Protein AF-A0A812SPC6-F1 (afdb_monomer)

Radius of gyration: 20.85 Å; Cα contacts (8 Å, |Δi|>4): 292; chains: 1; bounding box: 45×57×63 Å

Structure (mmCIF, N/CA/C/O backbone):
data_AF-A0A812SPC6-F1
#
_entry.id   AF-A0A812SPC6-F1
#
loop_
_atom_site.group_PDB
_atom_site.id
_atom_site.type_symbol
_atom_site.label_atom_id
_atom_site.label_alt_id
_atom_site.label_comp_id
_atom_site.label_asym_id
_atom_site.label_entity_id
_atom_site.label_seq_id
_atom_site.pdbx_PDB_ins_code
_atom_site.Cartn_x
_atom_site.Cartn_y
_atom_site.Cartn_z
_atom_site.occupancy
_atom_site.B_iso_or_equiv
_atom_site.auth_seq_id
_atom_site.auth_comp_id
_atom_site.auth_asym_id
_atom_site.auth_atom_id
_atom_site.pdbx_PDB_model_num
ATOM 1 N N . MET A 1 1 ? -0.319 -14.443 -23.457 1.00 64.25 1 MET A N 1
ATOM 2 C CA . MET A 1 1 ? -0.773 -13.264 -22.685 1.00 64.25 1 MET A CA 1
ATOM 3 C C . MET A 1 1 ? -0.860 -13.673 -21.229 1.00 64.25 1 MET A C 1
ATOM 5 O O . MET A 1 1 ? -1.290 -14.784 -20.959 1.00 64.25 1 MET A O 1
ATOM 9 N N . ALA A 1 2 ? -0.467 -12.820 -20.293 1.00 67.19 2 ALA A N 1
ATOM 10 C CA . ALA A 1 2 ? -0.651 -13.127 -18.880 1.00 67.19 2 ALA A CA 1
ATOM 11 C C . ALA A 1 2 ? -2.144 -13.299 -18.529 1.00 67.19 2 ALA A C 1
ATOM 13 O O . ALA A 1 2 ? -2.990 -12.561 -19.033 1.00 67.19 2 ALA A O 1
ATOM 14 N N . GLY A 1 3 ? -2.465 -14.277 -17.684 1.00 77.69 3 GLY A N 1
ATOM 15 C CA . GLY A 1 3 ? -3.830 -14.650 -17.305 1.00 77.69 3 GLY A CA 1
ATOM 16 C C . GLY A 1 3 ? -4.498 -15.694 -18.210 1.00 77.69 3 GLY A C 1
ATOM 17 O O . GLY A 1 3 ? -5.640 -16.065 -17.949 1.00 77.69 3 GLY A O 1
ATOM 18 N N . THR A 1 4 ? -3.823 -16.192 -19.252 1.00 83.44 4 THR A N 1
ATOM 19 C CA . THR A 1 4 ? -4.311 -17.330 -20.054 1.00 83.44 4 THR A CA 1
ATOM 20 C C . THR A 1 4 ? -3.879 -18.670 -19.451 1.00 83.44 4 THR A C 1
ATOM 22 O O . THR A 1 4 ? -3.014 -18.719 -18.577 1.00 83.44 4 THR A O 1
ATOM 25 N N . ALA A 1 5 ? -4.441 -19.782 -19.944 1.00 84.75 5 ALA A N 1
ATOM 26 C CA . ALA A 1 5 ? -3.993 -21.123 -19.562 1.00 84.75 5 ALA A CA 1
ATOM 27 C C . ALA A 1 5 ? -2.465 -21.261 -19.737 1.00 84.75 5 ALA A C 1
ATOM 29 O O . ALA A 1 5 ? -1.924 -20.855 -20.765 1.00 84.75 5 ALA A O 1
ATOM 30 N N . GLY A 1 6 ? -1.780 -21.775 -18.710 1.00 84.94 6 GLY A N 1
ATOM 31 C CA . GLY A 1 6 ? -0.315 -21.896 -18.661 1.00 84.94 6 GLY A CA 1
ATOM 32 C C . GLY A 1 6 ? 0.441 -20.647 -18.182 1.00 84.94 6 GLY A C 1
ATOM 33 O O . GLY A 1 6 ? 1.607 -20.759 -17.823 1.00 84.94 6 GLY A O 1
ATOM 34 N N . TYR A 1 7 ? -0.215 -19.485 -18.097 1.00 85.50 7 TYR A N 1
ATOM 35 C CA . TYR A 1 7 ? 0.411 -18.208 -17.738 1.00 85.50 7 TYR A CA 1
ATOM 36 C C . TYR A 1 7 ? -0.367 -17.494 -16.615 1.00 85.50 7 TYR A C 1
ATOM 38 O O . TYR A 1 7 ? -0.954 -16.439 -16.865 1.00 85.50 7 TYR A O 1
ATOM 46 N N . PRO A 1 8 ? -0.422 -18.052 -15.388 1.00 82.25 8 PRO A N 1
ATOM 47 C CA . PRO A 1 8 ? -1.163 -17.458 -14.270 1.00 82.25 8 PRO A CA 1
ATOM 48 C C . PRO A 1 8 ? -0.642 -16.055 -13.941 1.00 82.25 8 PRO A C 1
ATOM 50 O O . PRO A 1 8 ? 0.560 -15.864 -13.789 1.00 82.25 8 PRO A O 1
ATOM 53 N N . PHE A 1 9 ? -1.529 -15.064 -13.823 1.00 78.06 9 PHE A N 1
ATOM 54 C CA . PHE A 1 9 ? -1.122 -13.669 -13.589 1.00 78.06 9 PHE A CA 1
ATOM 55 C C . PHE A 1 9 ? -0.726 -13.403 -12.127 1.00 78.06 9 PHE A C 1
ATOM 57 O O . PHE A 1 9 ? -0.106 -12.389 -11.808 1.00 78.06 9 PHE A O 1
ATOM 64 N N . GLU A 1 10 ? -1.119 -14.298 -11.226 1.00 77.94 10 GLU A N 1
ATOM 65 C CA . GLU A 1 10 ? -0.831 -14.256 -9.796 1.00 77.94 10 GLU A CA 1
ATOM 66 C C . GLU A 1 10 ? 0.564 -14.785 -9.458 1.00 77.94 10 GLU A C 1
ATOM 68 O O . GLU A 1 10 ? 1.005 -14.640 -8.317 1.00 77.94 10 GLU A O 1
ATOM 73 N N . ASP A 1 11 ? 1.252 -15.393 -10.428 1.00 78.75 11 ASP A N 1
ATOM 74 C CA . ASP A 1 11 ? 2.593 -15.928 -10.245 1.00 78.75 11 ASP A CA 1
ATOM 75 C C . ASP A 1 11 ? 3.589 -14.797 -9.963 1.00 78.75 11 ASP A C 1
ATOM 77 O O . ASP A 1 11 ? 3.844 -13.924 -10.799 1.00 78.75 11 ASP A O 1
ATOM 81 N N . SER A 1 12 ? 4.117 -14.812 -8.741 1.00 72.12 12 SER A N 1
ATOM 82 C CA . SER A 1 12 ? 5.156 -13.917 -8.234 1.00 72.12 12 SER A CA 1
ATOM 83 C C . SER A 1 12 ? 6.457 -14.666 -7.936 1.00 72.12 12 SER A C 1
ATOM 85 O O . SER A 1 12 ? 7.263 -14.196 -7.130 1.00 72.12 12 SER A O 1
ATOM 87 N N . GLY A 1 13 ? 6.648 -15.844 -8.543 1.00 73.50 13 GLY A N 1
ATOM 88 C CA . GLY A 1 13 ? 7.899 -16.588 -8.464 1.00 73.50 13 GLY A CA 1
ATOM 89 C C . GLY A 1 13 ? 9.083 -15.808 -9.042 1.00 73.50 13 GLY A C 1
ATOM 90 O O . GLY A 1 13 ? 8.929 -14.760 -9.665 1.00 73.50 13 GLY A O 1
ATOM 91 N N . ASP A 1 14 ? 10.295 -16.336 -8.862 1.00 72.81 14 ASP A N 1
ATOM 92 C CA . ASP A 1 14 ? 11.523 -15.680 -9.343 1.00 72.81 14 ASP A CA 1
ATOM 93 C C . ASP A 1 14 ? 11.581 -15.544 -10.873 1.00 72.81 14 ASP A C 1
ATOM 95 O O . ASP A 1 14 ? 1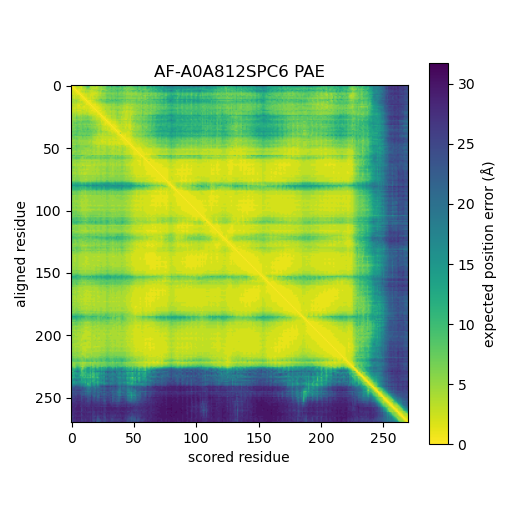2.274 -14.674 -11.403 1.00 72.81 14 ASP A O 1
ATOM 99 N N . VAL A 1 15 ? 10.887 -16.437 -11.584 1.00 79.88 15 VAL A N 1
ATOM 100 C CA . VAL A 1 15 ? 10.689 -16.391 -13.036 1.00 79.88 15 VAL A CA 1
ATOM 101 C C . VAL A 1 15 ? 9.219 -16.675 -13.300 1.00 79.88 15 VAL A C 1
ATOM 103 O O . VAL A 1 15 ? 8.856 -17.833 -13.507 1.00 79.88 15 VAL A O 1
ATOM 106 N N . PRO A 1 16 ? 8.355 -15.652 -13.241 1.00 81.50 16 PRO A N 1
ATOM 107 C CA . PRO A 1 16 ? 6.946 -15.877 -13.467 1.00 81.50 16 PRO A CA 1
ATOM 108 C C . PRO A 1 16 ? 6.709 -16.358 -14.893 1.00 81.50 16 PRO A C 1
ATOM 110 O O . PRO A 1 16 ? 7.251 -15.773 -15.838 1.00 81.50 16 PRO A O 1
ATOM 113 N N . ALA A 1 17 ? 5.867 -17.373 -15.070 1.00 84.25 17 ALA A N 1
ATOM 114 C CA . ALA A 1 17 ? 5.631 -17.958 -16.394 1.00 84.25 17 ALA A CA 1
ATOM 115 C C . ALA A 1 17 ? 5.178 -16.899 -17.416 1.00 84.25 17 ALA A C 1
ATOM 117 O O . ALA A 1 17 ? 5.565 -16.916 -18.583 1.00 84.25 17 ALA A O 1
ATOM 118 N N . TRP A 1 18 ? 4.388 -15.917 -16.973 1.00 82.19 18 TRP A N 1
ATOM 119 C CA . TRP A 1 18 ? 3.861 -14.857 -17.833 1.00 82.19 18 TRP A CA 1
ATOM 120 C C . TRP A 1 18 ? 4.929 -13.924 -18.423 1.00 82.19 18 TRP A C 1
ATOM 122 O O . TRP A 1 18 ? 4.624 -13.195 -19.371 1.00 82.19 18 TRP A O 1
ATOM 132 N N . THR A 1 19 ? 6.167 -13.945 -17.919 1.00 82.75 19 THR A N 1
ATOM 133 C CA . THR A 1 19 ? 7.267 -13.121 -18.449 1.00 82.75 19 THR A CA 1
ATOM 134 C C . THR A 1 19 ? 7.635 -13.484 -19.883 1.00 82.75 19 THR A C 1
ATOM 136 O O . THR A 1 19 ? 7.954 -12.592 -20.665 1.00 82.75 19 THR A O 1
ATOM 139 N N . GLU A 1 20 ? 7.480 -14.754 -20.264 1.00 84.31 20 GLU A N 1
ATOM 140 C CA . GLU A 1 20 ? 7.684 -15.233 -21.637 1.00 84.31 20 GLU A CA 1
ATOM 141 C C . GLU A 1 20 ? 6.708 -14.598 -22.626 1.00 84.31 20 GLU A C 1
ATOM 143 O O . GLU A 1 20 ? 6.985 -14.526 -23.819 1.00 84.31 20 GLU A O 1
ATOM 148 N N . THR A 1 21 ? 5.557 -14.128 -22.136 1.00 83.62 21 THR A N 1
ATOM 149 C CA . THR A 1 21 ? 4.513 -13.521 -22.966 1.00 83.62 21 THR A CA 1
ATOM 150 C C . THR A 1 21 ? 4.734 -12.032 -23.232 1.00 83.62 21 THR A C 1
ATOM 152 O O . THR A 1 21 ? 3.992 -11.439 -24.018 1.00 83.62 21 THR A O 1
ATOM 155 N N . LEU A 1 22 ? 5.728 -11.413 -22.587 1.00 82.31 22 LEU A N 1
ATOM 156 C CA . LEU A 1 22 ? 6.055 -10.004 -22.785 1.00 82.31 22 LEU A CA 1
ATOM 157 C C . LEU A 1 22 ? 6.659 -9.786 -24.175 1.00 82.31 22 LEU A C 1
ATOM 159 O O . LEU A 1 22 ? 7.488 -10.570 -24.626 1.00 82.31 22 LEU A O 1
ATOM 163 N N . TYR A 1 23 ? 6.249 -8.702 -24.836 1.00 80.81 23 TYR A N 1
ATOM 164 C CA . TYR A 1 23 ? 6.807 -8.251 -26.121 1.00 80.81 23 TYR A CA 1
ATOM 165 C C . TYR A 1 23 ? 6.653 -9.244 -27.292 1.00 80.81 23 TYR A C 1
ATOM 167 O O . TYR A 1 23 ? 7.231 -9.049 -28.353 1.00 80.81 23 TYR A O 1
ATOM 175 N N . GLN A 1 24 ? 5.820 -10.284 -27.147 1.00 84.31 24 GLN A N 1
ATOM 176 C CA . GLN A 1 24 ? 5.530 -11.225 -28.240 1.00 84.31 24 GLN A CA 1
ATOM 177 C C . GLN A 1 24 ? 4.753 -10.586 -29.405 1.00 84.31 24 GLN A C 1
ATOM 179 O O . GLN A 1 24 ? 4.742 -11.122 -30.510 1.00 84.31 24 GLN A O 1
ATOM 184 N N . ALA A 1 25 ? 4.081 -9.460 -29.163 1.00 84.88 25 ALA A N 1
ATOM 185 C CA . ALA A 1 25 ? 3.365 -8.697 -30.176 1.00 84.88 25 ALA A CA 1
ATOM 186 C C . ALA A 1 25 ? 3.439 -7.200 -29.858 1.00 84.88 25 ALA A C 1
ATOM 188 O O . ALA A 1 25 ? 3.398 -6.804 -28.688 1.00 84.88 25 ALA A O 1
ATOM 189 N N . ARG A 1 26 ? 3.505 -6.365 -30.901 1.00 87.25 26 ARG A N 1
ATOM 190 C CA . ARG A 1 26 ? 3.465 -4.907 -30.743 1.00 87.25 26 ARG A CA 1
ATOM 191 C C . ARG A 1 26 ? 2.055 -4.462 -30.343 1.00 87.25 26 ARG A C 1
ATOM 193 O O . ARG A 1 26 ? 1.089 -4.911 -30.959 1.00 87.25 26 ARG A O 1
ATOM 200 N N . PRO A 1 27 ? 1.909 -3.571 -29.345 1.00 84.81 27 PRO A N 1
ATOM 201 C CA . PRO A 1 27 ? 0.593 -3.133 -28.890 1.00 84.81 27 PRO A CA 1
ATOM 202 C C . PRO A 1 27 ? -0.016 -2.020 -29.759 1.00 84.81 27 PRO A C 1
ATOM 204 O O . PRO A 1 27 ? -1.118 -1.561 -29.471 1.00 84.81 27 PRO A O 1
ATOM 207 N N . TRP A 1 28 ? 0.681 -1.573 -30.806 1.00 88.75 28 TRP A N 1
ATOM 208 C CA . TRP A 1 28 ? 0.235 -0.528 -31.722 1.00 88.75 28 TRP A CA 1
ATOM 209 C C . TRP A 1 28 ? 0.324 -0.992 -33.175 1.00 88.75 28 TRP A C 1
ATOM 211 O O . TRP A 1 28 ? 1.187 -1.792 -33.534 1.00 88.75 28 TRP A O 1
ATOM 221 N N . SER A 1 29 ? -0.567 -0.459 -34.009 1.00 90.81 29 SER A N 1
ATOM 222 C CA . SER A 1 29 ? -0.526 -0.648 -35.462 1.00 90.81 29 SER A CA 1
ATOM 223 C C . SER A 1 29 ? 0.458 0.312 -36.134 1.00 90.81 29 SER A C 1
ATOM 225 O O . SER A 1 29 ? 1.151 -0.090 -37.061 1.00 90.81 29 SER A O 1
ATOM 227 N N . ASP A 1 30 ? 0.569 1.537 -35.612 1.00 91.88 30 ASP A N 1
ATOM 228 C CA . ASP A 1 30 ? 1.484 2.577 -36.086 1.00 91.88 30 ASP A CA 1
ATOM 229 C C . ASP A 1 30 ? 2.494 2.935 -34.997 1.00 91.88 30 ASP A C 1
ATOM 231 O O . ASP A 1 30 ? 2.131 3.034 -33.822 1.00 91.88 30 ASP A O 1
ATOM 235 N N . ASP A 1 31 ? 3.756 3.156 -35.372 1.00 89.44 31 ASP A N 1
ATOM 236 C CA . ASP A 1 31 ? 4.813 3.427 -34.398 1.00 89.44 31 ASP A CA 1
ATOM 237 C C . ASP A 1 31 ? 4.593 4.769 -33.667 1.00 89.44 31 ASP A C 1
ATOM 239 O O . ASP A 1 31 ? 4.558 5.834 -34.303 1.00 89.44 31 ASP A O 1
ATOM 243 N N . PRO A 1 32 ? 4.501 4.757 -32.321 1.00 91.06 32 PRO A N 1
ATOM 244 C CA . PRO A 1 32 ? 4.320 5.971 -31.551 1.00 91.06 32 PRO A CA 1
ATOM 245 C C . PRO A 1 32 ? 5.551 6.883 -31.667 1.00 91.06 32 PRO A C 1
ATOM 247 O O . PRO A 1 32 ? 6.677 6.394 -31.801 1.00 91.06 32 PRO A O 1
ATOM 250 N N . PRO A 1 33 ? 5.388 8.216 -31.564 1.00 90.94 33 PRO A N 1
ATOM 251 C CA . PRO A 1 33 ? 6.486 9.159 -31.782 1.00 90.94 33 PRO A CA 1
ATOM 252 C C . PRO A 1 33 ? 7.728 8.896 -30.921 1.00 90.94 33 PRO A C 1
ATOM 254 O O . PRO A 1 33 ? 8.848 9.053 -31.404 1.00 90.94 33 PRO A O 1
ATOM 257 N N . LEU A 1 34 ? 7.544 8.455 -29.671 1.00 88.94 34 LEU A N 1
ATOM 258 C CA . LEU A 1 34 ? 8.646 8.183 -28.745 1.00 88.94 34 LEU A CA 1
ATOM 259 C C . LEU A 1 34 ? 9.454 6.930 -29.140 1.00 88.94 34 LEU A C 1
ATOM 261 O O . LEU A 1 34 ? 10.639 6.859 -28.829 1.00 88.94 34 LEU A O 1
ATOM 265 N N . SER A 1 35 ? 8.877 6.006 -29.918 1.00 88.44 35 SER A N 1
ATOM 266 C CA . SER A 1 35 ? 9.576 4.825 -30.453 1.00 88.44 35 SER A CA 1
ATOM 267 C C . SER A 1 35 ? 10.638 5.181 -31.495 1.00 88.44 35 SER A C 1
ATOM 269 O O . SER A 1 35 ? 11.468 4.346 -31.834 1.00 88.44 35 SER A O 1
ATOM 271 N N . ARG A 1 36 ? 10.640 6.425 -31.996 1.00 86.94 36 ARG A N 1
ATOM 272 C CA . ARG A 1 36 ? 11.693 6.950 -32.882 1.00 86.94 36 ARG A CA 1
ATOM 273 C C . ARG A 1 36 ? 12.956 7.356 -32.119 1.00 86.94 36 ARG A C 1
ATOM 275 O O . ARG A 1 36 ? 13.974 7.642 -32.744 1.00 86.94 36 ARG A O 1
ATOM 282 N N . SER A 1 37 ? 12.889 7.425 -30.788 1.00 88.56 37 SER A N 1
ATOM 283 C CA . SER A 1 37 ? 14.053 7.700 -29.949 1.00 88.56 37 SER A CA 1
ATOM 284 C C . SER A 1 37 ? 15.058 6.543 -30.043 1.00 88.56 37 SER A C 1
ATOM 286 O O . SER A 1 37 ? 14.633 5.386 -30.047 1.00 88.56 37 SER A O 1
ATOM 288 N N . PRO A 1 38 ? 16.378 6.805 -30.081 1.00 88.94 38 PRO A N 1
ATOM 289 C CA . PRO A 1 38 ? 17.382 5.746 -30.091 1.00 88.94 38 PRO A CA 1
ATOM 290 C C . PRO A 1 38 ? 17.282 4.877 -28.825 1.00 88.94 38 PRO A C 1
ATOM 292 O O . PRO A 1 38 ? 17.619 5.318 -27.727 1.00 88.94 38 PRO A O 1
ATOM 295 N N . TYR A 1 39 ? 16.795 3.647 -28.983 1.00 87.00 39 TYR A N 1
ATOM 296 C CA . TYR A 1 39 ? 16.706 2.632 -27.933 1.00 87.00 39 TYR A CA 1
ATOM 297 C C . TYR A 1 39 ? 17.073 1.259 -28.530 1.00 87.00 39 TYR A C 1
ATOM 299 O O . TYR A 1 39 ? 18.197 1.075 -28.987 1.00 87.00 39 TYR A O 1
ATOM 307 N N . ASP A 1 40 ? 16.129 0.324 -28.583 1.00 85.25 40 ASP A N 1
ATOM 308 C CA . ASP A 1 40 ? 16.232 -0.991 -29.205 1.00 85.25 40 ASP A CA 1
ATOM 309 C C . ASP A 1 40 ? 15.200 -1.068 -30.336 1.00 85.25 40 ASP A C 1
ATOM 311 O O . ASP A 1 40 ? 14.002 -0.907 -30.105 1.00 85.25 40 ASP A O 1
ATOM 315 N N . GLN A 1 41 ? 15.667 -1.279 -31.566 1.00 84.12 41 GLN A N 1
ATOM 316 C CA . GLN A 1 41 ? 14.797 -1.363 -32.742 1.00 84.12 41 GLN A CA 1
ATOM 317 C C . GLN A 1 41 ? 14.038 -2.694 -32.824 1.00 84.12 41 GLN A C 1
ATOM 319 O O . GLN A 1 41 ? 12.979 -2.747 -33.455 1.00 84.12 41 GLN A O 1
ATOM 324 N N . ALA A 1 42 ? 14.560 -3.756 -32.200 1.00 86.19 42 ALA A N 1
ATOM 325 C CA . ALA A 1 42 ? 13.905 -5.059 -32.160 1.00 86.19 42 ALA A CA 1
ATOM 326 C C . ALA A 1 42 ? 12.737 -5.067 -31.164 1.00 86.19 42 ALA A C 1
ATOM 328 O O . ALA A 1 42 ? 11.730 -5.719 -31.429 1.00 86.19 42 ALA A O 1
ATOM 329 N N . ALA A 1 43 ? 12.855 -4.300 -30.074 1.00 85.44 43 ALA A N 1
ATOM 330 C CA . ALA A 1 43 ? 11.843 -4.199 -29.024 1.00 85.44 43 ALA A CA 1
ATOM 331 C C . ALA A 1 43 ? 11.617 -2.740 -28.550 1.00 85.44 43 ALA A C 1
ATOM 333 O O . ALA A 1 43 ? 11.879 -2.411 -27.385 1.00 85.44 43 ALA A O 1
ATOM 334 N N . PRO A 1 44 ? 11.127 -1.831 -29.419 1.00 87.81 44 PRO A N 1
ATOM 335 C CA . PRO A 1 44 ? 10.910 -0.420 -29.074 1.00 87.81 44 PRO A CA 1
ATOM 336 C C . PRO A 1 44 ? 9.900 -0.224 -27.934 1.00 87.81 44 PRO A C 1
ATOM 338 O O . PRO A 1 44 ? 9.974 0.747 -27.184 1.00 87.81 44 PRO A O 1
ATOM 341 N N . GLU A 1 45 ? 8.977 -1.164 -27.743 1.00 86.38 45 GLU A N 1
ATOM 342 C CA . GLU A 1 45 ? 8.020 -1.200 -26.637 1.00 86.38 45 GLU A CA 1
ATOM 343 C C . GLU A 1 45 ? 8.660 -1.300 -25.254 1.00 86.38 45 GLU A C 1
ATOM 345 O O . GLU A 1 45 ? 8.081 -0.814 -24.281 1.00 86.38 45 GLU A O 1
ATOM 350 N N . MET A 1 46 ? 9.887 -1.814 -25.152 1.00 85.00 46 MET A N 1
ATOM 351 C CA . MET A 1 46 ? 10.616 -1.817 -23.888 1.00 85.00 46 MET A CA 1
ATOM 352 C C . MET A 1 46 ? 10.968 -0.408 -23.394 1.00 85.00 46 MET A C 1
ATOM 354 O O . MET A 1 46 ? 11.209 -0.257 -22.193 1.00 85.00 46 MET A O 1
ATOM 358 N N . LEU A 1 47 ? 10.973 0.607 -24.267 1.00 86.81 47 LEU A N 1
ATOM 359 C CA . LEU A 1 47 ? 11.172 2.006 -23.880 1.00 86.81 47 LEU A CA 1
ATOM 360 C C . LEU A 1 47 ? 10.040 2.513 -22.973 1.00 86.81 47 LEU A C 1
ATOM 362 O O . LEU A 1 47 ? 10.271 3.327 -22.078 1.00 86.81 47 LEU A O 1
ATOM 366 N N . TYR A 1 48 ? 8.819 2.013 -23.168 1.00 85.25 48 TYR A N 1
ATOM 367 C CA . TYR A 1 48 ? 7.644 2.430 -22.410 1.00 85.25 48 TYR A CA 1
ATOM 368 C C . TYR A 1 48 ? 7.595 1.681 -21.085 1.00 85.25 48 TYR A C 1
ATOM 370 O O . TYR A 1 48 ? 7.005 0.607 -20.952 1.00 85.25 48 TYR A O 1
ATOM 378 N N . LYS A 1 49 ? 8.237 2.261 -20.073 1.00 83.44 49 LYS A N 1
ATOM 379 C CA . LYS A 1 49 ? 8.110 1.793 -18.696 1.00 83.44 49 LYS A CA 1
ATOM 380 C C . LYS A 1 49 ? 6.920 2.465 -18.028 1.00 83.44 49 LYS A C 1
ATOM 382 O O . LYS A 1 49 ? 6.636 3.642 -18.239 1.00 83.44 49 LYS A O 1
ATOM 387 N N . LEU A 1 50 ? 6.224 1.692 -17.206 1.00 83.75 50 LEU A N 1
ATOM 388 C CA . LEU A 1 50 ? 5.197 2.228 -16.323 1.00 83.75 50 LEU A CA 1
ATOM 389 C C . LEU A 1 50 ? 5.874 3.098 -15.255 1.00 83.75 50 LEU A C 1
ATOM 391 O O . LEU A 1 50 ? 7.059 2.937 -14.995 1.00 83.75 50 LEU A O 1
ATOM 395 N N . ASP A 1 51 ? 5.144 4.022 -14.637 1.00 85.81 51 ASP A N 1
ATOM 396 C CA . ASP A 1 51 ? 5.645 4.738 -13.459 1.00 85.81 51 ASP A CA 1
ATOM 397 C C . ASP A 1 51 ? 5.440 3.864 -12.215 1.00 85.81 51 ASP A C 1
ATOM 399 O O . ASP A 1 51 ? 4.312 3.479 -11.888 1.00 85.81 51 ASP A O 1
ATOM 403 N N . LEU A 1 52 ? 6.530 3.564 -11.504 1.00 87.62 52 LEU A N 1
ATOM 404 C CA . LEU A 1 52 ? 6.513 2.709 -10.320 1.00 87.62 52 LEU A CA 1
ATOM 405 C C . LEU A 1 52 ? 5.592 3.275 -9.236 1.00 87.62 52 LEU A C 1
ATOM 407 O O . LEU A 1 52 ? 4.861 2.529 -8.582 1.00 87.62 52 LEU A O 1
ATOM 411 N N . PHE A 1 53 ? 5.589 4.596 -9.064 1.00 89.50 53 PHE A N 1
ATOM 412 C CA . PHE A 1 53 ? 4.768 5.248 -8.052 1.00 89.50 53 PHE A CA 1
ATOM 413 C C . PHE A 1 53 ? 3.294 5.213 -8.413 1.00 89.50 53 PHE A C 1
ATOM 415 O O . PHE A 1 53 ? 2.451 4.917 -7.560 1.00 89.50 53 PHE A O 1
ATOM 422 N N . HIS A 1 54 ? 2.974 5.451 -9.685 1.00 88.19 54 HIS A N 1
ATOM 423 C CA . HIS A 1 54 ? 1.624 5.288 -10.192 1.00 88.19 54 HIS A CA 1
ATOM 424 C C . HIS A 1 54 ? 1.119 3.855 -9.998 1.00 88.19 54 HIS A C 1
ATOM 426 O O . HIS A 1 54 ? 0.026 3.673 -9.457 1.00 88.19 54 HIS A O 1
ATOM 432 N N . LEU A 1 55 ? 1.913 2.843 -10.365 1.00 88.69 55 LEU A N 1
ATOM 433 C CA . LEU A 1 55 ? 1.539 1.440 -10.178 1.00 88.69 55 LEU A CA 1
ATOM 434 C C . LEU A 1 55 ? 1.352 1.078 -8.715 1.00 88.69 55 LEU A C 1
ATOM 436 O O . LEU A 1 55 ? 0.387 0.403 -8.371 1.00 88.69 55 LEU A O 1
ATOM 440 N N . PHE A 1 56 ? 2.229 1.548 -7.837 1.00 90.38 56 PHE A N 1
ATOM 441 C CA . PHE A 1 56 ? 2.092 1.291 -6.413 1.00 90.38 56 PHE A CA 1
ATOM 442 C C . PHE A 1 56 ? 0.837 1.950 -5.842 1.00 90.38 56 PHE A C 1
ATOM 444 O O . PHE A 1 56 ? 0.035 1.288 -5.186 1.00 90.38 56 PHE A O 1
ATOM 451 N N . LYS A 1 57 ? 0.617 3.238 -6.132 1.00 87.19 57 LYS A N 1
ATOM 452 C CA . LYS A 1 57 ? -0.549 3.986 -5.649 1.00 87.19 57 LYS A CA 1
ATOM 453 C C . LYS A 1 57 ? -1.857 3.409 -6.192 1.00 87.19 57 LYS A C 1
ATOM 455 O O . LYS A 1 57 ? -2.792 3.218 -5.423 1.00 87.19 57 LYS A O 1
ATOM 460 N N . VAL A 1 58 ? -1.966 3.184 -7.501 1.00 85.44 58 VAL A N 1
ATOM 461 C CA . VAL A 1 58 ? -3.193 2.668 -8.142 1.00 85.44 58 VAL A CA 1
ATOM 462 C C . VAL A 1 58 ? -3.327 1.149 -7.965 1.00 85.44 58 VAL A C 1
ATOM 464 O O . VAL A 1 58 ? -4.413 0.587 -8.110 1.00 85.44 58 VAL A O 1
ATOM 467 N N . GLY A 1 59 ? -2.248 0.465 -7.611 1.00 87.75 59 GLY A N 1
ATOM 468 C CA . GLY A 1 59 ? -2.222 -0.956 -7.304 1.00 87.75 59 GLY A CA 1
ATOM 469 C C . GLY A 1 59 ? -2.312 -1.214 -5.807 1.00 87.75 59 GLY A C 1
ATOM 470 O O . GLY A 1 59 ? -3.324 -0.927 -5.171 1.00 87.75 59 GLY A O 1
ATOM 471 N N . ILE A 1 60 ? -1.253 -1.811 -5.272 1.00 91.62 60 ILE A N 1
ATOM 472 C CA . ILE A 1 60 ? -1.246 -2.495 -3.976 1.00 91.62 60 ILE A CA 1
ATOM 473 C C . ILE A 1 60 ? -1.104 -1.520 -2.800 1.00 91.62 60 ILE A C 1
ATOM 475 O O . ILE A 1 60 ? -1.634 -1.772 -1.722 1.00 91.62 60 ILE A O 1
ATOM 479 N N . GLY A 1 61 ? -0.446 -0.373 -2.985 1.00 94.50 61 GLY A N 1
ATOM 480 C CA . GLY A 1 61 ? -0.203 0.601 -1.919 1.00 94.50 61 GLY A CA 1
ATOM 481 C C . GLY A 1 61 ? -1.492 1.113 -1.270 1.00 94.50 61 GLY A C 1
ATOM 482 O O . GLY A 1 61 ? -1.590 1.167 -0.044 1.00 94.50 61 GLY A O 1
ATOM 483 N N . ARG A 1 62 ? -2.520 1.417 -2.074 1.00 94.50 62 ARG A N 1
ATOM 484 C CA . ARG A 1 62 ? -3.847 1.822 -1.570 1.00 94.50 62 ARG A CA 1
ATOM 485 C C . ARG A 1 62 ? -4.631 0.685 -0.915 1.00 94.50 62 ARG A C 1
ATOM 487 O O . ARG A 1 62 ? -5.440 0.951 -0.029 1.00 94.50 62 ARG A O 1
ATOM 494 N N . ASP A 1 63 ? -4.398 -0.560 -1.324 1.00 95.19 63 ASP A N 1
ATOM 495 C CA . ASP A 1 63 ? -5.023 -1.736 -0.711 1.00 95.19 63 ASP A CA 1
ATOM 496 C C . ASP A 1 63 ? -4.402 -1.991 0.670 1.00 95.19 63 ASP A C 1
ATOM 498 O O . ASP A 1 63 ? -5.110 -2.182 1.656 1.00 95.19 63 ASP A O 1
ATOM 502 N N . VAL A 1 64 ? -3.071 -1.886 0.775 1.00 96.75 64 VAL A N 1
ATOM 503 C CA . VAL A 1 64 ? -2.356 -1.974 2.055 1.00 96.75 64 VAL A CA 1
ATOM 504 C C . VAL A 1 64 ? -2.775 -0.831 2.979 1.00 96.75 64 VAL A C 1
ATOM 506 O O . VAL A 1 64 ? -3.075 -1.087 4.144 1.00 96.75 64 VAL A O 1
ATOM 509 N N . ALA A 1 65 ? -2.900 0.401 2.474 1.00 97.44 65 ALA A N 1
ATOM 510 C CA . ALA A 1 65 ? -3.483 1.512 3.231 1.00 97.44 65 ALA A CA 1
ATOM 511 C C . ALA A 1 65 ? -4.953 1.247 3.620 1.00 97.44 65 ALA A C 1
ATOM 513 O O . ALA A 1 65 ? -5.399 1.637 4.699 1.00 97.44 65 ALA A O 1
ATOM 514 N N . GLY A 1 66 ? -5.693 0.510 2.790 1.00 96.31 66 GLY A N 1
ATOM 515 C CA . GLY A 1 66 ? -7.033 0.001 3.077 1.00 96.31 66 GLY A CA 1
ATOM 516 C C . GLY A 1 66 ? -7.115 -0.868 4.335 1.00 96.31 66 GLY A C 1
ATOM 517 O O . GLY A 1 66 ? -8.175 -0.907 4.961 1.00 96.31 66 GLY A O 1
ATOM 518 N N . SER A 1 67 ? -6.003 -1.460 4.797 1.00 97.12 67 SER A N 1
ATOM 519 C CA . SER A 1 67 ? -5.919 -2.219 6.061 1.00 97.12 67 SER A CA 1
ATOM 520 C C . SER A 1 67 ? -6.397 -1.425 7.279 1.00 97.12 67 SER A C 1
ATOM 522 O O . SER A 1 67 ? -6.790 -2.021 8.279 1.00 97.12 67 SER A O 1
ATOM 524 N N . THR A 1 68 ? -6.460 -0.091 7.209 1.00 97.56 68 THR A N 1
ATOM 525 C CA . THR A 1 68 ? -7.154 0.725 8.216 1.00 97.56 68 THR A CA 1
ATOM 526 C C . THR A 1 68 ? -8.586 0.243 8.468 1.00 97.56 68 THR A C 1
ATOM 528 O O . THR A 1 68 ? -9.005 0.164 9.623 1.00 97.56 68 THR A O 1
ATOM 531 N N . CYS A 1 69 ? -9.336 -0.131 7.425 1.00 97.00 69 CYS A N 1
ATOM 532 C CA . CYS A 1 69 ? -10.692 -0.659 7.578 1.00 97.00 69 CYS A CA 1
ATOM 533 C C . CYS A 1 69 ? -10.701 -2.043 8.241 1.00 97.00 69 CYS A C 1
ATOM 535 O O . CYS A 1 69 ? -11.586 -2.307 9.054 1.00 97.00 69 CYS A O 1
ATOM 537 N N . LEU A 1 70 ? -9.709 -2.897 7.967 1.00 95.94 70 LEU A N 1
ATOM 538 C CA . LEU A 1 70 ? -9.541 -4.187 8.644 1.00 95.94 70 LEU A CA 1
ATOM 539 C C . LEU A 1 70 ? -9.300 -3.977 10.140 1.00 95.94 70 LEU A C 1
ATOM 541 O O . LEU A 1 70 ? -10.023 -4.526 10.966 1.00 95.94 70 LEU A O 1
ATOM 545 N N . LEU A 1 71 ? -8.357 -3.104 10.494 1.00 96.81 71 LEU A N 1
ATOM 546 C CA . LEU A 1 71 ? -8.062 -2.763 11.886 1.00 96.81 71 LEU A CA 1
ATOM 547 C C . LEU A 1 71 ? -9.271 -2.137 12.600 1.00 96.81 71 LEU A C 1
ATOM 549 O O . LEU A 1 71 ? -9.530 -2.445 13.763 1.00 96.81 71 LEU A O 1
ATOM 553 N N . CYS A 1 72 ? -10.064 -1.323 11.894 1.00 96.62 72 CYS A N 1
ATOM 554 C CA . CYS A 1 72 ? -11.349 -0.847 12.400 1.00 96.62 72 CYS A CA 1
ATOM 555 C C . CYS A 1 72 ? -12.323 -2.007 12.634 1.00 96.62 72 CYS A C 1
ATOM 557 O O . CYS A 1 72 ? -12.948 -2.068 13.683 1.00 96.62 72 CYS A O 1
ATOM 559 N N . ARG A 1 73 ? -12.472 -2.966 11.717 1.00 94.44 73 ARG A N 1
ATOM 560 C CA . ARG A 1 73 ? -13.364 -4.125 11.926 1.00 94.44 73 ARG A CA 1
ATOM 561 C C . ARG A 1 73 ? -12.954 -4.960 13.142 1.00 94.44 73 ARG A C 1
ATOM 563 O O . ARG A 1 73 ? -13.829 -5.362 13.903 1.00 94.44 73 ARG A O 1
ATOM 570 N N . LEU A 1 74 ? -11.650 -5.105 13.368 1.00 94.56 74 LEU A N 1
ATOM 571 C CA . LEU A 1 74 ? -11.072 -5.804 14.520 1.00 94.56 74 LEU A CA 1
ATOM 572 C C . LEU A 1 74 ? -11.146 -5.014 15.843 1.00 94.56 74 LEU A C 1
ATOM 574 O O . LEU A 1 74 ? -10.758 -5.536 16.881 1.00 94.56 74 LEU A O 1
ATOM 578 N N . GLY A 1 75 ? -11.645 -3.772 15.832 1.00 95.44 75 GLY A N 1
ATOM 579 C CA . GLY A 1 75 ? -11.869 -2.985 17.050 1.00 95.44 75 GLY A CA 1
ATOM 580 C C . GLY A 1 75 ? -10.632 -2.276 17.607 1.00 95.44 75 GLY A C 1
ATOM 581 O O . GLY A 1 75 ? -10.683 -1.751 18.711 1.00 95.44 75 GLY A O 1
ATOM 582 N N . TYR A 1 76 ? -9.535 -2.173 16.847 1.00 95.81 76 TYR A N 1
ATOM 583 C CA . TYR A 1 76 ? -8.294 -1.527 17.316 1.00 95.81 76 TYR A CA 1
ATOM 584 C C . TYR A 1 76 ? -8.375 -0.006 17.496 1.00 95.81 76 TYR A C 1
ATOM 586 O O . TYR A 1 76 ? -7.422 0.615 17.963 1.00 95.81 76 TYR A O 1
ATOM 594 N N . PHE A 1 77 ? -9.506 0.590 17.130 1.00 95.94 77 PHE A N 1
ATOM 595 C CA . PHE A 1 77 ? -9.801 2.010 17.317 1.00 95.94 77 PHE A CA 1
ATOM 596 C C . PHE A 1 77 ? -11.034 2.224 18.206 1.00 95.94 77 PHE A C 1
ATOM 598 O O . PHE A 1 77 ? -11.670 3.280 18.141 1.00 95.94 77 PHE A O 1
ATOM 605 N N . ASP A 1 78 ? -11.395 1.214 19.001 1.00 94.56 78 ASP A N 1
ATOM 606 C CA . ASP A 1 78 ? -12.413 1.340 20.035 1.00 94.56 78 ASP A CA 1
ATOM 607 C C . ASP A 1 78 ? -11.797 1.973 21.287 1.00 94.56 78 ASP A C 1
ATOM 609 O O . ASP A 1 78 ? -10.756 1.546 21.780 1.00 94.56 78 ASP A O 1
ATOM 613 N N . TYR A 1 79 ? -12.473 2.993 21.806 1.00 88.69 79 TYR A N 1
ATOM 614 C CA . TYR A 1 79 ? -12.185 3.610 23.099 1.00 88.69 79 TYR A CA 1
ATOM 615 C C . TYR A 1 79 ? -13.406 3.487 24.010 1.00 88.69 79 TYR A C 1
ATOM 617 O O . TYR A 1 79 ? -14.532 3.281 23.535 1.00 88.69 79 TYR A O 1
ATOM 625 N N . GLU A 1 80 ? -13.200 3.640 25.313 1.00 89.00 80 GLU A N 1
ATOM 626 C CA . GLU A 1 80 ? -14.294 3.674 26.279 1.00 89.00 80 GLU A CA 1
ATOM 627 C C . GLU A 1 80 ? -15.310 4.773 25.917 1.00 89.00 80 GLU A C 1
ATOM 629 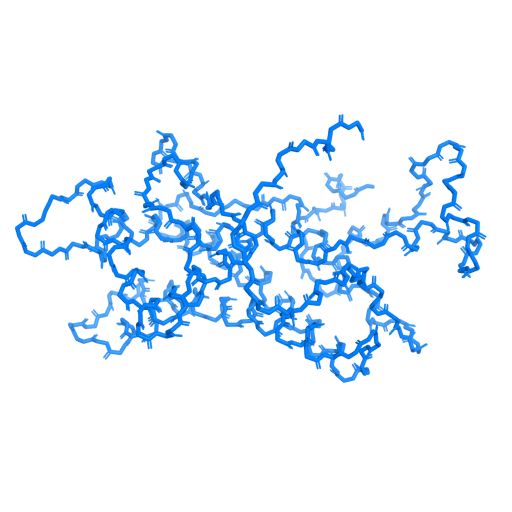O O . GLU A 1 80 ? -14.945 5.867 25.484 1.00 89.00 80 GLU A O 1
ATOM 634 N N . GLY A 1 81 ? -16.603 4.444 25.979 1.00 86.31 81 GLY A N 1
ATOM 635 C CA . GLY A 1 81 ? -17.692 5.351 25.592 1.00 86.31 81 GLY A CA 1
ATOM 636 C C . GLY A 1 81 ? -17.859 5.600 24.083 1.00 86.31 81 GLY A C 1
ATOM 637 O O . GLY A 1 81 ? -18.795 6.290 23.678 1.00 86.31 81 GLY A O 1
ATOM 638 N N . SER A 1 82 ? -17.004 5.041 23.220 1.00 88.56 82 SER A N 1
ATOM 639 C CA . SER A 1 82 ? -17.110 5.233 21.768 1.00 88.56 82 SER A CA 1
ATOM 640 C C . SER A 1 82 ? -18.085 4.252 21.099 1.00 88.56 82 SER A C 1
ATOM 642 O O . SER A 1 82 ? -18.227 3.096 21.501 1.00 88.56 82 SER A O 1
ATOM 644 N N . ARG A 1 83 ? -18.761 4.698 20.028 1.00 91.06 83 ARG A N 1
ATOM 645 C CA . ARG A 1 83 ? -19.624 3.815 19.227 1.00 91.06 83 ARG A CA 1
ATOM 646 C C . ARG A 1 83 ? -18.762 2.817 18.445 1.00 91.06 83 ARG A C 1
ATOM 648 O O . ARG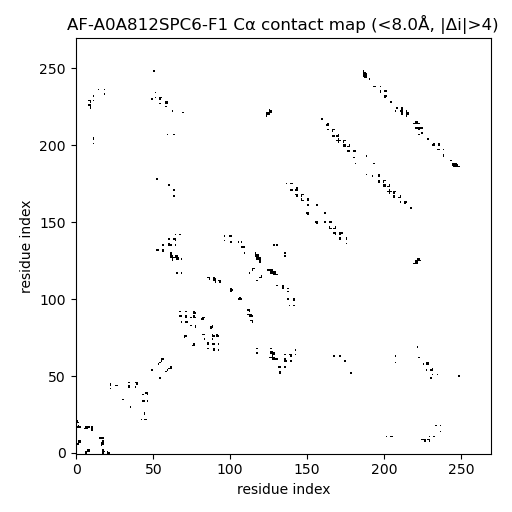 A 1 83 ? -17.806 3.212 17.786 1.00 91.06 83 ARG A O 1
ATOM 655 N N . ARG A 1 84 ? -19.170 1.545 18.435 1.00 92.62 84 ARG A N 1
ATOM 656 C CA . ARG A 1 84 ? -18.440 0.431 17.790 1.00 92.62 84 ARG A CA 1
ATOM 657 C C . ARG A 1 84 ? -18.801 0.189 16.320 1.00 92.62 84 ARG A C 1
ATOM 659 O O . ARG A 1 84 ? -18.424 -0.826 15.743 1.00 92.62 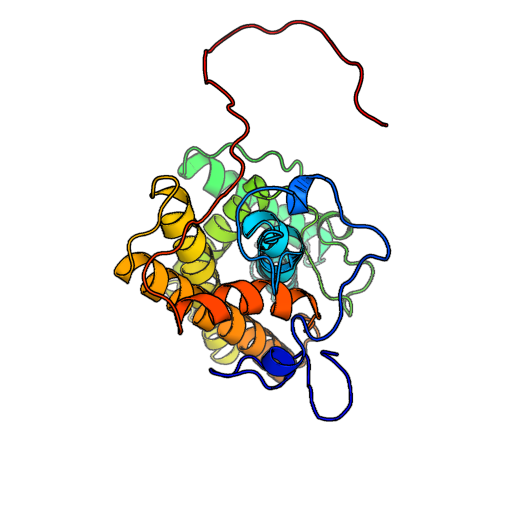84 ARG A O 1
ATOM 666 N N . ASN A 1 85 ? -19.551 1.098 15.695 1.00 93.88 85 ASN A N 1
ATOM 667 C CA . ASN A 1 85 ? -19.825 0.998 14.263 1.00 93.88 85 ASN A CA 1
ATOM 668 C C . ASN A 1 85 ? -18.607 1.447 13.443 1.00 93.88 85 ASN A C 1
ATOM 670 O O . ASN A 1 85 ? -17.817 2.291 13.869 1.00 93.88 85 ASN A O 1
ATOM 674 N N . LEU A 1 86 ? -18.484 0.908 12.233 1.00 94.12 86 LEU A N 1
ATOM 675 C CA . LEU A 1 86 ? -17.343 1.140 11.352 1.00 94.12 86 LEU A CA 1
ATOM 676 C C . LEU A 1 86 ? -17.074 2.628 11.069 1.00 94.12 86 LEU A C 1
ATOM 678 O O . LEU A 1 86 ? -15.921 3.045 11.089 1.00 94.12 86 LEU A O 1
ATOM 682 N N . ALA A 1 87 ? -18.111 3.435 10.829 1.00 94.81 87 ALA A N 1
ATOM 683 C CA . ALA A 1 87 ? -17.939 4.859 10.536 1.00 94.81 87 ALA A CA 1
ATOM 684 C C . ALA A 1 87 ? -17.304 5.608 11.719 1.00 94.81 87 ALA A C 1
ATOM 686 O O . ALA A 1 87 ? -16.398 6.421 11.535 1.00 94.81 87 ALA A O 1
ATOM 687 N N . HIS A 1 88 ? -17.727 5.289 12.943 1.00 95.56 88 HIS A N 1
ATOM 688 C CA . HIS A 1 88 ? -17.155 5.874 14.150 1.00 95.56 88 HIS A CA 1
ATOM 689 C C . HIS A 1 88 ? -15.717 5.395 14.396 1.00 95.56 88 HIS A C 1
ATOM 691 O O . HIS A 1 88 ? -14.843 6.201 14.715 1.00 95.56 88 HIS A O 1
ATOM 697 N N . ARG A 1 89 ? -15.434 4.109 14.159 1.00 97.19 89 ARG A N 1
ATOM 698 C CA . ARG A 1 89 ? -14.067 3.568 14.229 1.00 97.19 89 ARG A CA 1
ATOM 699 C C . ARG A 1 89 ? -13.129 4.220 13.212 1.00 97.19 89 ARG A C 1
ATOM 701 O O . ARG A 1 89 ? -11.996 4.538 13.552 1.00 97.19 89 ARG A O 1
ATOM 708 N N . LEU A 1 90 ? -13.610 4.510 12.003 1.00 97.56 90 LEU A N 1
ATOM 709 C CA . LEU A 1 90 ? -12.850 5.257 10.996 1.00 97.56 90 LEU A CA 1
ATOM 710 C C . LEU A 1 90 ? -12.586 6.704 11.426 1.00 97.56 90 LEU A C 1
ATOM 712 O O . LEU A 1 90 ? -11.483 7.207 11.225 1.00 97.56 90 LEU A O 1
ATOM 716 N N . CYS A 1 91 ? -13.550 7.362 12.073 1.00 96.81 91 CYS A N 1
ATOM 717 C CA . CYS A 1 91 ? -13.335 8.684 12.665 1.00 96.81 91 CYS A CA 1
ATOM 718 C C . CYS A 1 91 ? -12.226 8.650 13.734 1.00 96.81 91 CYS A C 1
ATOM 720 O O . CYS A 1 91 ? -11.319 9.483 13.721 1.00 96.81 91 CYS A O 1
ATOM 722 N N . ASN A 1 92 ? -12.246 7.646 14.611 1.00 97.25 92 ASN A N 1
ATOM 723 C CA . ASN A 1 92 ? -11.209 7.421 15.619 1.00 97.25 92 ASN A CA 1
ATOM 724 C C . ASN A 1 92 ? -9.833 7.147 14.990 1.00 97.25 92 ASN A C 1
ATOM 726 O O . ASN A 1 92 ? -8.844 7.784 15.358 1.00 97.25 92 ASN A O 1
ATOM 730 N N . ALA A 1 93 ? -9.781 6.280 13.980 1.00 97.88 93 ALA A N 1
ATOM 731 C CA . ALA A 1 93 ? -8.579 6.017 13.198 1.00 97.88 93 ALA A CA 1
ATOM 732 C C . ALA A 1 93 ? -8.022 7.299 12.556 1.00 97.88 93 ALA A C 1
ATOM 734 O O . ALA A 1 93 ? -6.820 7.548 12.598 1.00 97.88 93 ALA A O 1
ATOM 735 N N . HIS A 1 94 ? -8.892 8.170 12.037 1.00 98.00 94 HIS A N 1
ATOM 736 C CA . HIS A 1 94 ? -8.478 9.447 11.462 1.00 98.00 94 HIS A CA 1
ATOM 737 C C . HIS A 1 94 ? -7.894 10.415 12.501 1.00 98.00 94 HIS A C 1
ATOM 739 O O . HIS A 1 94 ? -6.938 11.129 12.200 1.00 98.00 94 HIS A O 1
ATOM 745 N N . LYS A 1 95 ? -8.427 10.438 13.731 1.00 96.94 95 LYS A N 1
ATOM 746 C CA . LYS A 1 95 ? -7.846 11.220 14.839 1.00 96.94 95 LYS A CA 1
ATOM 747 C C . LYS A 1 95 ? -6.445 10.719 15.192 1.00 96.94 95 LYS A C 1
ATOM 749 O O . LYS A 1 95 ? -5.538 11.533 15.336 1.00 96.94 95 LYS A O 1
ATOM 754 N N . SER A 1 96 ? -6.256 9.397 15.260 1.00 97.56 96 SER A N 1
ATOM 755 C CA . SER A 1 96 ? -4.935 8.784 15.465 1.00 97.56 96 SER A CA 1
ATOM 756 C C . SER A 1 96 ? -3.957 9.153 14.344 1.00 97.56 96 SER A C 1
ATOM 758 O O . SER A 1 96 ? -2.836 9.571 14.624 1.00 97.56 96 SER A O 1
ATOM 760 N N . PHE A 1 97 ? -4.399 9.085 13.085 1.00 98.31 97 PHE A N 1
ATOM 761 C CA . PHE A 1 97 ? -3.607 9.504 11.929 1.00 98.31 97 PHE A CA 1
ATOM 762 C C . PHE A 1 97 ? -3.201 10.981 12.005 1.00 98.31 97 PHE A C 1
ATOM 764 O O . PHE A 1 97 ? -2.027 11.304 11.846 1.00 98.31 97 PHE A O 1
ATOM 771 N N . LYS A 1 98 ? -4.144 11.883 12.308 1.00 97.94 98 LYS A N 1
ATOM 772 C CA . LYS A 1 98 ? -3.858 13.316 12.476 1.00 97.94 98 LYS A CA 1
ATOM 773 C C . LYS A 1 98 ? -2.851 13.575 13.592 1.00 97.94 98 LYS A C 1
ATOM 775 O O . LYS A 1 98 ? -1.926 14.353 13.384 1.00 97.94 98 LYS A O 1
ATOM 780 N N . LEU A 1 99 ? -3.004 12.913 14.739 1.00 97.56 99 LEU A N 1
ATOM 781 C CA . LEU A 1 99 ? -2.062 13.032 15.850 1.00 97.56 99 LEU A CA 1
ATOM 782 C C . LEU A 1 99 ? -0.651 12.592 15.435 1.00 97.56 99 LEU A C 1
ATOM 784 O O . LEU A 1 99 ? 0.315 13.299 15.706 1.00 97.56 99 LEU A O 1
ATOM 788 N N . TRP A 1 100 ? -0.537 11.469 14.724 1.00 98.31 100 TRP A N 1
ATOM 789 C CA . TRP A 1 100 ? 0.742 11.008 14.188 1.00 98.31 100 TRP A CA 1
ATOM 790 C C . TRP A 1 100 ? 1.339 11.997 13.179 1.00 98.31 100 TRP A C 1
ATOM 792 O O . TRP A 1 100 ? 2.526 12.304 13.259 1.00 98.31 100 TRP A O 1
ATOM 802 N N . CYS A 1 101 ? 0.532 12.551 12.268 1.00 98.06 101 CYS A N 1
ATOM 803 C CA . CYS A 1 101 ? 0.998 13.568 11.325 1.00 98.06 101 CYS A CA 1
ATOM 804 C C . CYS A 1 101 ? 1.528 14.814 12.042 1.00 98.06 101 CYS A C 1
ATOM 806 O O . CYS A 1 101 ? 2.579 15.318 11.658 1.00 98.06 101 CYS A O 1
ATOM 808 N N . LEU A 1 102 ? 0.843 15.279 13.093 1.00 97.81 102 LEU A N 1
ATOM 809 C CA . LEU A 1 102 ? 1.305 16.402 13.911 1.00 97.81 102 LEU A CA 1
ATOM 810 C C . LEU A 1 102 ? 2.650 16.089 14.580 1.00 97.81 102 LEU A C 1
ATOM 812 O O . LEU A 1 102 ? 3.570 16.897 14.489 1.00 97.81 102 LEU A O 1
ATOM 816 N N . ALA A 1 103 ? 2.786 14.904 15.180 1.00 98.19 103 ALA A N 1
ATOM 817 C CA . ALA A 1 103 ? 4.019 14.473 15.841 1.00 98.19 103 ALA A CA 1
ATOM 818 C C . ALA A 1 103 ? 5.200 14.291 14.869 1.00 98.19 103 ALA A C 1
ATOM 820 O O . ALA A 1 103 ? 6.343 14.528 15.238 1.00 98.19 103 ALA A O 1
ATOM 821 N N . MET A 1 104 ? 4.932 13.879 13.627 1.00 97.75 104 MET A N 1
ATOM 822 C CA . MET A 1 104 ? 5.949 13.648 12.590 1.00 97.75 104 MET A CA 1
ATOM 823 C C . MET A 1 104 ? 6.153 14.850 11.657 1.00 97.75 104 MET A C 1
ATOM 825 O O . MET A 1 104 ? 6.824 14.721 10.629 1.00 97.75 104 MET A O 1
ATOM 829 N N . HIS A 1 105 ? 5.542 15.997 11.973 1.00 97.31 105 HIS A N 1
ATOM 830 C CA . HIS A 1 105 ? 5.575 17.216 11.162 1.00 97.31 105 HIS A CA 1
ATOM 831 C C . HIS A 1 105 ? 5.194 16.976 9.687 1.00 97.31 105 HIS A C 1
ATOM 833 O O . HIS A 1 105 ? 5.863 17.433 8.758 1.00 97.31 105 HIS A O 1
ATOM 839 N N . LYS A 1 106 ? 4.115 16.219 9.457 1.00 96.94 106 LYS A N 1
ATOM 840 C CA . LYS A 1 106 ? 3.561 15.916 8.129 1.00 96.94 106 LYS A CA 1
ATOM 841 C C . LYS A 1 106 ? 2.239 16.650 7.909 1.00 96.94 106 LYS A C 1
ATOM 843 O O . LYS A 1 106 ? 1.418 16.749 8.817 1.00 96.94 106 LYS A O 1
ATOM 848 N N . SER A 1 107 ? 2.000 17.074 6.669 1.00 94.75 107 SER A N 1
ATOM 849 C CA . SER A 1 107 ? 0.787 17.797 6.263 1.00 94.75 107 SER A CA 1
ATOM 850 C C . SER A 1 107 ? -0.040 16.957 5.284 1.00 94.75 107 SER A C 1
ATOM 852 O O . SER A 1 107 ? 0.216 17.014 4.080 1.00 94.75 107 SER A O 1
ATOM 854 N N . PRO A 1 108 ? -1.002 16.146 5.763 1.00 95.56 108 PRO A N 1
ATOM 855 C CA . PRO A 1 108 ? -1.833 15.328 4.886 1.00 95.56 108 PRO A CA 1
ATOM 856 C C . PRO A 1 108 ? -2.868 16.174 4.133 1.00 95.56 108 PRO A C 1
ATOM 858 O O . PRO A 1 108 ? -3.472 17.085 4.698 1.00 95.56 108 PRO A O 1
ATOM 861 N N . GLY A 1 109 ? -3.150 15.815 2.878 1.00 92.81 109 GLY A N 1
ATOM 862 C CA . GLY A 1 109 ? -4.241 16.395 2.082 1.00 92.81 109 GLY A CA 1
ATOM 863 C C . GLY A 1 109 ? -5.622 15.796 2.388 1.00 92.81 109 GLY A C 1
ATOM 864 O O . GLY A 1 109 ? -6.626 16.178 1.785 1.00 92.81 109 GLY A O 1
ATOM 865 N N . LEU A 1 110 ? -5.684 14.834 3.314 1.00 92.12 110 LEU A N 1
ATOM 866 C CA . LEU A 1 110 ? -6.876 14.054 3.643 1.00 92.12 110 LEU A CA 1
ATOM 867 C C . LEU A 1 110 ? -7.762 14.773 4.672 1.00 92.12 110 LEU A C 1
ATOM 869 O O . LEU A 1 110 ? -7.312 15.116 5.764 1.00 92.12 110 LEU A O 1
ATOM 873 N N . ARG A 1 111 ? -9.057 14.939 4.365 1.00 91.94 111 ARG A N 1
ATOM 874 C CA . ARG A 1 111 ? -10.005 15.649 5.249 1.00 91.94 111 ARG A CA 1
ATOM 875 C C . ARG A 1 111 ? -10.500 14.801 6.424 1.00 91.94 111 ARG A C 1
ATOM 877 O O . ARG A 1 111 ? -10.518 15.288 7.555 1.00 91.94 111 ARG A O 1
ATOM 884 N N . TYR A 1 112 ? -10.932 13.571 6.141 1.00 95.88 112 TYR A N 1
ATOM 885 C CA . TYR A 1 112 ? -11.459 12.602 7.108 1.00 95.88 112 TYR A CA 1
ATOM 886 C C . TYR A 1 112 ? -11.478 11.188 6.514 1.00 95.88 112 TYR A C 1
ATOM 888 O O . TYR A 1 112 ? -11.436 11.021 5.295 1.00 95.88 112 TYR A O 1
ATOM 896 N N . PHE A 1 113 ? -11.564 10.168 7.370 1.00 98.00 113 PHE A N 1
ATOM 897 C CA . PHE A 1 113 ? -11.802 8.788 6.945 1.00 98.00 113 PHE A CA 1
ATOM 898 C C . PHE A 1 113 ? -13.295 8.469 6.962 1.00 98.00 113 PHE A C 1
ATOM 900 O O . PHE A 1 113 ? -14.011 8.825 7.896 1.00 98.00 113 PHE A O 1
ATOM 907 N N . SER A 1 114 ? -13.758 7.769 5.933 1.00 96.56 114 SER A N 1
ATOM 908 C CA . SER A 1 114 ? -15.134 7.295 5.791 1.00 96.56 114 SER A CA 1
ATOM 909 C C . SER A 1 114 ? -15.153 5.993 4.984 1.00 96.56 114 SER A C 1
ATOM 911 O O . SER A 1 114 ? -14.177 5.702 4.286 1.00 96.56 114 SER A O 1
ATOM 913 N N . PRO A 1 115 ? -16.242 5.204 5.027 1.00 96.00 115 PRO A N 1
ATOM 914 C CA . PRO A 1 115 ? -16.369 4.033 4.159 1.00 96.00 115 PRO A CA 1
ATOM 915 C C . PRO A 1 115 ? -16.211 4.391 2.674 1.00 96.00 115 PRO A C 1
ATOM 917 O O . PRO A 1 115 ? -15.528 3.684 1.941 1.00 96.00 115 PRO A O 1
ATOM 920 N N . ALA A 1 116 ? -16.743 5.548 2.259 1.00 95.94 116 ALA A N 1
ATOM 921 C CA . ALA A 1 116 ? -16.589 6.068 0.902 1.00 95.94 116 ALA A CA 1
ATOM 922 C C . ALA A 1 116 ? -15.126 6.396 0.555 1.00 95.94 116 ALA A C 1
ATOM 924 O O . ALA A 1 116 ? -14.677 6.079 -0.542 1.00 95.94 116 ALA A O 1
ATOM 925 N N . PHE A 1 117 ? -14.358 6.968 1.491 1.00 96.81 117 PHE A N 1
ATOM 926 C CA . PHE A 1 117 ? -12.925 7.212 1.293 1.00 96.81 117 PHE A CA 1
ATOM 927 C C . PHE A 1 117 ? -12.144 5.911 1.057 1.00 96.81 117 PHE A C 1
ATOM 929 O O . PHE A 1 117 ? -11.188 5.906 0.289 1.00 96.81 117 PHE A O 1
ATOM 936 N N . PHE A 1 118 ? -12.567 4.808 1.676 1.00 96.62 118 PHE A N 1
ATOM 937 C CA . PHE A 1 118 ? -11.964 3.487 1.497 1.00 96.62 118 PHE A CA 1
ATOM 938 C C . PHE A 1 118 ? -12.696 2.597 0.475 1.00 96.62 118 PHE A C 1
ATOM 940 O O . PH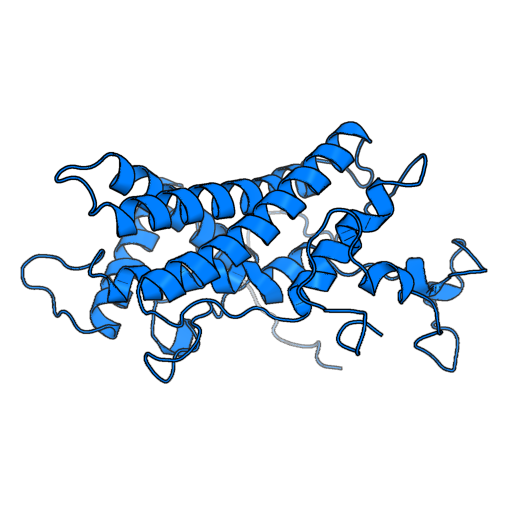E A 1 118 ? -12.482 1.386 0.453 1.00 96.62 118 PHE A O 1
ATOM 947 N N . ASN A 1 119 ? -13.556 3.185 -0.366 1.00 95.19 119 ASN A N 1
ATOM 948 C CA . ASN A 1 119 ? -14.311 2.501 -1.424 1.00 95.19 119 ASN A CA 1
ATOM 949 C C . ASN A 1 119 ? -15.075 1.254 -0.958 1.00 95.19 119 ASN A C 1
ATOM 951 O O . ASN A 1 119 ? -15.219 0.285 -1.700 1.00 95.19 119 ASN A O 1
ATOM 955 N N . MET A 1 120 ? -15.584 1.286 0.268 1.00 93.06 120 MET A N 1
ATOM 956 C CA . MET A 1 120 ? -16.274 0.164 0.883 1.00 93.06 120 MET A CA 1
ATOM 957 C C . MET A 1 120 ? -17.773 0.460 0.939 1.00 93.06 120 MET A C 1
ATOM 959 O O . MET A 1 120 ? -18.213 1.330 1.697 1.00 93.06 120 MET A O 1
ATOM 963 N N . LYS A 1 121 ? -18.560 -0.253 0.126 1.00 89.88 121 LYS A N 1
ATOM 964 C CA . LYS A 1 121 ? -20.031 -0.172 0.118 1.00 89.88 121 LYS A CA 1
ATOM 965 C C . LYS A 1 121 ? -20.634 -1.221 1.052 1.00 89.88 121 LYS A C 1
ATOM 967 O O . LYS A 1 121 ? -21.634 -0.960 1.713 1.00 89.88 121 LYS A O 1
ATOM 972 N N . ARG A 1 122 ? -20.014 -2.398 1.118 1.00 89.88 122 ARG A N 1
ATOM 973 C CA . ARG A 1 122 ? -20.378 -3.538 1.965 1.00 89.88 122 ARG A CA 1
ATOM 974 C C . ARG A 1 122 ? -19.165 -3.995 2.767 1.00 89.88 122 ARG A C 1
ATOM 976 O O . ARG A 1 122 ? -18.027 -3.782 2.368 1.00 89.88 122 ARG A O 1
ATOM 983 N N . LEU A 1 123 ? -19.401 -4.688 3.879 1.00 86.31 123 LEU A N 1
ATOM 984 C CA . LEU A 1 123 ? -18.319 -5.260 4.696 1.00 86.31 123 LEU A CA 1
ATOM 985 C C . LEU A 1 123 ? -17.574 -6.414 4.003 1.00 86.31 123 LEU A C 1
ATOM 987 O O . LEU A 1 123 ? -16.497 -6.798 4.454 1.00 86.31 123 LEU A O 1
ATOM 991 N N . SER A 1 124 ? -18.151 -6.970 2.938 1.00 86.81 124 SER A N 1
ATOM 992 C CA . SER A 1 124 ? -17.525 -7.969 2.068 1.00 86.81 124 SER A CA 1
ATOM 993 C C . SER A 1 124 ? -16.603 -7.359 1.011 1.00 86.81 124 SER A C 1
ATOM 995 O O . SER A 1 124 ? -15.919 -8.103 0.318 1.00 86.81 124 SER A O 1
ATOM 997 N N . ASP A 1 125 ? -16.621 -6.034 0.835 1.00 89.69 125 ASP A N 1
ATOM 998 C CA . ASP A 1 125 ? -15.823 -5.384 -0.198 1.00 89.69 125 ASP A CA 1
ATOM 999 C C . ASP A 1 125 ? -14.351 -5.297 0.221 1.00 89.69 125 ASP A C 1
ATOM 1001 O O . ASP A 1 125 ? -14.015 -5.079 1.389 1.00 89.69 125 ASP A O 1
ATOM 1005 N N . TYR A 1 126 ? -13.468 -5.392 -0.769 1.00 92.50 126 TYR A N 1
ATOM 1006 C CA . TYR A 1 126 ? -12.036 -5.170 -0.609 1.00 92.50 126 TYR A CA 1
ATOM 1007 C C . TYR A 1 126 ? -11.754 -3.671 -0.477 1.00 92.50 126 TYR A C 1
ATOM 1009 O O . TYR A 1 126 ? -11.802 -2.929 -1.461 1.00 92.50 126 TYR A O 1
ATOM 1017 N N . ALA A 1 127 ? -11.491 -3.214 0.746 1.00 94.25 127 ALA A N 1
ATOM 1018 C CA . ALA A 1 127 ? -11.274 -1.800 1.022 1.00 94.25 127 ALA A CA 1
ATOM 1019 C C . ALA A 1 127 ? -9.940 -1.306 0.438 1.00 94.25 127 ALA A C 1
ATOM 1021 O O . ALA A 1 127 ? -8.902 -1.947 0.591 1.00 94.25 127 ALA A O 1
ATOM 1022 N N . TRP A 1 128 ? -9.953 -0.120 -0.170 1.00 94.88 128 TRP A N 1
ATOM 1023 C CA . TRP A 1 128 ? -8.753 0.546 -0.683 1.00 94.88 128 TRP A CA 1
ATOM 1024 C C . TRP A 1 128 ? -8.879 2.063 -0.572 1.00 94.88 128 TRP A C 1
ATOM 1026 O O . TRP A 1 128 ? -9.950 2.629 -0.798 1.00 94.88 128 TRP A O 1
ATOM 1036 N N . SER A 1 129 ? -7.789 2.747 -0.224 1.00 95.75 129 SER A N 1
ATOM 1037 C CA . SER A 1 129 ? -7.820 4.191 0.026 1.00 95.75 129 SER A CA 1
ATOM 1038 C C . SER A 1 129 ? -7.924 5.013 -1.264 1.00 95.75 129 SER A C 1
ATOM 1040 O O . SER A 1 129 ? -7.105 4.895 -2.177 1.00 95.75 129 SER A O 1
ATOM 1042 N N . ASN A 1 130 ? -8.903 5.916 -1.337 1.00 95.06 130 ASN A N 1
ATOM 1043 C CA . ASN A 1 130 ? -9.017 6.906 -2.407 1.00 95.06 130 ASN A CA 1
ATOM 1044 C C . ASN A 1 130 ? -8.108 8.117 -2.141 1.00 95.06 130 ASN A C 1
ATOM 1046 O O . ASN A 1 130 ? -8.565 9.247 -1.964 1.00 95.06 130 ASN A O 1
ATOM 1050 N N . SER A 1 131 ? -6.806 7.863 -2.044 1.00 93.75 131 SER A N 1
ATOM 1051 C CA . SER A 1 131 ? -5.779 8.851 -1.713 1.00 93.75 131 SER A CA 1
ATOM 1052 C C . SER A 1 131 ? -4.885 9.175 -2.909 1.00 93.75 131 SER A C 1
ATOM 1054 O O . SER A 1 131 ? -4.702 8.376 -3.832 1.00 93.75 131 SER A O 1
ATOM 1056 N N . LYS A 1 132 ? -4.268 10.362 -2.886 1.00 93.56 132 LYS A N 1
ATOM 1057 C CA . LYS A 1 132 ? -3.123 10.664 -3.759 1.00 93.56 132 LYS A CA 1
ATOM 1058 C C . LYS A 1 132 ? -1.921 9.799 -3.352 1.00 93.56 132 LYS A C 1
ATOM 1060 O O . LYS A 1 132 ? -1.899 9.236 -2.260 1.00 93.56 132 LYS A O 1
ATOM 1065 N N . GLY A 1 133 ? -0.917 9.681 -4.223 1.00 92.25 133 GLY A N 1
ATOM 1066 C CA . GLY A 1 133 ? 0.289 8.890 -3.930 1.00 92.25 133 GLY A CA 1
ATOM 1067 C C . GLY A 1 133 ? 0.997 9.349 -2.659 1.00 92.25 133 GLY A C 1
ATOM 1068 O O . GLY A 1 133 ? 1.241 8.539 -1.772 1.00 92.25 133 GLY A O 1
ATOM 1069 N N . SER A 1 134 ? 1.215 10.658 -2.517 1.00 93.44 134 SER A N 1
ATOM 1070 C CA . SER A 1 134 ? 1.816 11.253 -1.317 1.00 93.44 134 SER A CA 1
ATOM 1071 C C . SER A 1 134 ? 1.042 10.912 -0.039 1.00 93.44 134 SER A C 1
ATOM 1073 O O . SER A 1 134 ? 1.626 10.437 0.930 1.00 93.44 134 SER A O 1
ATOM 1075 N N . ASP A 1 135 ? -0.282 11.075 -0.052 1.00 95.94 135 ASP A N 1
ATOM 1076 C CA . ASP A 1 135 ? -1.140 10.733 1.087 1.00 95.94 135 ASP A CA 1
ATOM 1077 C C . ASP A 1 135 ? -1.147 9.224 1.378 1.00 95.94 135 ASP A C 1
ATOM 1079 O O . ASP A 1 135 ? -1.212 8.821 2.536 1.00 95.94 135 ASP A O 1
ATOM 1083 N N . THR A 1 136 ? -1.035 8.381 0.347 1.00 96.69 136 THR A N 1
ATOM 1084 C CA . THR A 1 136 ? -0.907 6.923 0.511 1.00 96.69 136 THR A CA 1
ATOM 1085 C C . THR A 1 136 ? 0.372 6.591 1.274 1.00 96.69 136 THR A C 1
ATOM 1087 O O . THR A 1 136 ? 0.323 5.826 2.230 1.00 96.69 136 THR A O 1
ATOM 1090 N N . MET A 1 137 ? 1.496 7.233 0.944 1.00 96.62 137 MET A N 1
ATOM 1091 C CA . MET A 1 137 ? 2.748 7.049 1.688 1.00 96.62 137 MET A CA 1
ATOM 1092 C C . MET A 1 137 ? 2.641 7.515 3.145 1.00 96.62 137 MET A C 1
ATOM 1094 O O . MET A 1 137 ? 3.190 6.864 4.034 1.00 96.62 137 MET A O 1
ATOM 1098 N N . LEU A 1 138 ? 1.893 8.590 3.420 1.00 97.75 138 LEU A N 1
ATOM 1099 C CA . LEU A 1 138 ? 1.612 9.023 4.795 1.00 97.75 138 LEU A CA 1
ATOM 1100 C C . LEU A 1 138 ? 0.752 8.005 5.554 1.00 97.75 138 LEU A C 1
ATOM 1102 O O . LEU A 1 138 ? 1.053 7.700 6.706 1.00 97.75 138 LEU A O 1
ATOM 1106 N N . LEU A 1 139 ? -0.292 7.459 4.920 1.00 98.12 139 LEU A N 1
ATOM 1107 C CA . LEU A 1 139 ? -1.130 6.410 5.510 1.00 98.12 139 LEU A CA 1
ATOM 1108 C C . LEU A 1 139 ? -0.312 5.163 5.842 1.00 98.12 139 LEU A C 1
ATOM 1110 O O . LEU A 1 139 ? -0.456 4.615 6.931 1.00 98.12 139 LEU A O 1
ATOM 1114 N N . LEU A 1 140 ? 0.567 4.743 4.933 1.00 98.19 140 LEU A N 1
ATOM 1115 C CA . LEU A 1 140 ? 1.474 3.623 5.155 1.00 98.19 140 LEU A CA 1
ATOM 1116 C C . LEU A 1 140 ? 2.445 3.909 6.308 1.00 98.19 140 LEU A C 1
ATOM 1118 O O . LEU A 1 140 ? 2.573 3.081 7.203 1.00 98.19 140 LEU A O 1
ATOM 1122 N N . GLY A 1 141 ? 3.055 5.097 6.360 1.00 98.19 141 GLY A N 1
ATOM 1123 C CA . GLY A 1 141 ? 3.934 5.486 7.469 1.00 98.19 141 GLY A CA 1
ATOM 1124 C C . GLY A 1 141 ? 3.231 5.478 8.829 1.00 98.19 141 GLY A C 1
ATOM 1125 O O . GLY A 1 141 ? 3.764 4.936 9.801 1.00 98.19 141 GLY A O 1
ATOM 1126 N N . TRP A 1 142 ? 2.006 6.002 8.892 1.00 98.62 142 TRP A N 1
ATOM 1127 C CA . TRP A 1 142 ? 1.182 5.937 10.096 1.00 98.62 142 TRP A CA 1
ATOM 1128 C C . TRP A 1 142 ? 0.814 4.501 10.469 1.00 98.62 142 TRP A C 1
ATOM 1130 O O . TRP A 1 142 ? 0.950 4.125 11.631 1.00 98.62 142 TRP A O 1
ATOM 1140 N N . LEU A 1 143 ? 0.380 3.683 9.506 1.00 98.44 143 LEU A N 1
ATOM 1141 C CA . LEU A 1 143 ? 0.051 2.281 9.753 1.00 98.44 143 LEU A CA 1
ATOM 1142 C C . LEU A 1 143 ? 1.266 1.515 10.268 1.00 98.44 143 LEU A C 1
ATOM 1144 O O . LEU A 1 143 ? 1.129 0.790 11.247 1.00 98.44 143 LEU A O 1
ATOM 1148 N N . HIS A 1 144 ? 2.446 1.715 9.674 1.00 98.50 144 HIS A N 1
ATOM 1149 C CA . HIS A 1 144 ? 3.696 1.112 10.132 1.00 98.50 144 HIS A CA 1
ATOM 1150 C C . HIS A 1 144 ? 3.993 1.469 11.592 1.00 98.50 144 HIS A C 1
ATOM 1152 O O . HIS A 1 144 ? 4.289 0.580 12.395 1.00 98.50 144 HIS A O 1
ATOM 1158 N N . TRP A 1 145 ? 3.869 2.749 11.957 1.00 98.25 145 TRP A N 1
ATOM 1159 C CA . TRP A 1 145 ? 4.008 3.198 13.342 1.00 98.25 145 TRP A CA 1
ATOM 1160 C C . TRP A 1 145 ? 2.971 2.537 14.257 1.00 98.25 145 TRP A C 1
ATOM 1162 O O . TRP A 1 145 ? 3.335 1.952 15.275 1.00 98.25 145 TRP A O 1
ATOM 1172 N N . PHE A 1 146 ? 1.695 2.569 13.871 1.00 98.19 146 PHE A N 1
ATOM 1173 C CA . PHE A 1 146 ? 0.588 2.066 14.680 1.00 98.19 146 PHE A CA 1
ATOM 1174 C C . PHE A 1 146 ? 0.727 0.568 14.969 1.00 98.19 146 PHE A C 1
ATOM 1176 O O . PHE A 1 146 ? 0.641 0.144 16.122 1.00 98.19 146 PHE A O 1
ATOM 1183 N N . VAL A 1 147 ? 0.991 -0.245 13.940 1.00 97.81 147 VAL A N 1
ATOM 1184 C CA . VAL A 1 147 ? 1.151 -1.696 14.115 1.00 97.81 147 VAL A CA 1
ATOM 1185 C C . VAL A 1 147 ? 2.412 -2.030 14.905 1.00 97.81 147 VAL A C 1
ATOM 1187 O O . VAL A 1 147 ? 2.396 -2.964 15.705 1.00 97.81 147 VAL A O 1
ATOM 1190 N N . SER A 1 148 ? 3.489 -1.260 14.727 1.00 97.75 148 SER A N 1
ATOM 1191 C CA . SER A 1 148 ? 4.732 -1.444 15.481 1.00 97.75 148 SER A CA 1
ATOM 1192 C C . SER A 1 148 ? 4.536 -1.145 16.961 1.00 97.75 148 SER A C 1
ATOM 1194 O O . SER A 1 148 ? 4.942 -1.951 17.793 1.00 97.75 148 SER A O 1
ATOM 1196 N N . ALA A 1 149 ? 3.855 -0.042 17.282 1.00 96.56 149 ALA A N 1
ATOM 1197 C CA . ALA A 1 149 ? 3.513 0.313 18.652 1.00 96.56 149 ALA A CA 1
ATOM 1198 C C . ALA A 1 149 ? 2.609 -0.753 19.283 1.00 96.56 149 ALA A C 1
ATOM 1200 O O . ALA A 1 149 ? 2.900 -1.250 20.367 1.00 96.56 149 ALA A O 1
ATOM 1201 N N . ARG A 1 150 ? 1.550 -1.185 18.587 1.00 95.56 150 ARG A N 1
ATOM 1202 C CA . ARG A 1 150 ? 0.612 -2.172 19.137 1.00 95.56 150 ARG A CA 1
ATOM 1203 C C . ARG A 1 150 ? 1.240 -3.551 19.358 1.00 95.56 150 ARG A C 1
ATOM 1205 O O . ARG A 1 150 ? 0.844 -4.244 20.288 1.00 95.56 150 ARG A O 1
ATOM 1212 N N . LEU A 1 151 ? 2.231 -3.943 18.555 1.00 96.69 151 LEU A N 1
ATOM 1213 C CA . LEU A 1 151 ? 2.997 -5.179 18.769 1.00 96.69 151 LEU A CA 1
ATOM 1214 C C . LEU A 1 151 ? 3.805 -5.182 20.078 1.00 96.69 151 LEU A C 1
ATOM 1216 O O . LEU A 1 151 ? 4.188 -6.262 20.524 1.00 96.69 151 LEU A O 1
ATOM 1220 N N . GLN A 1 152 ? 4.079 -4.008 20.652 1.00 95.25 152 GLN A N 1
ATOM 1221 C CA . GLN A 1 152 ? 4.853 -3.828 21.885 1.00 95.25 152 GLN A CA 1
ATOM 1222 C C . GLN A 1 152 ? 3.978 -3.500 23.106 1.00 95.25 152 GLN A C 1
ATOM 1224 O O . GLN A 1 152 ? 4.487 -3.450 24.219 1.00 95.25 152 GLN A O 1
ATOM 1229 N N . GLN A 1 153 ? 2.683 -3.239 22.912 1.00 93.12 153 GLN A N 1
ATOM 1230 C CA . GLN A 1 153 ? 1.775 -2.825 23.982 1.00 93.12 153 GLN A CA 1
ATOM 1231 C C . GLN A 1 153 ? 1.133 -4.011 24.707 1.00 93.12 153 GLN A C 1
ATOM 1233 O O . GLN A 1 153 ? 0.776 -5.013 24.089 1.00 93.12 153 GLN A O 1
ATOM 1238 N N . GLU A 1 154 ? 0.869 -3.810 25.997 1.00 88.50 154 GLU A N 1
ATOM 1239 C CA . GLU A 1 154 ? 0.028 -4.675 26.826 1.00 88.50 154 GLU A CA 1
ATOM 1240 C C . GLU A 1 154 ? -1.470 -4.289 26.713 1.00 88.50 154 GLU A C 1
ATOM 1242 O O . GLU A 1 154 ? -1.794 -3.126 26.430 1.00 88.50 154 GLU A O 1
ATOM 1247 N N . PRO A 1 155 ? -2.416 -5.234 26.896 1.00 89.06 155 PRO A N 1
ATOM 1248 C CA . PRO A 1 155 ? -2.205 -6.686 26.909 1.00 89.06 155 PRO A CA 1
ATOM 1249 C C . PRO A 1 155 ? -1.766 -7.202 25.524 1.00 89.06 155 PRO A C 1
ATOM 1251 O O . PRO A 1 155 ? -2.054 -6.543 24.511 1.00 89.06 155 PRO A O 1
ATOM 1254 N N . PRO A 1 156 ? -1.112 -8.377 25.441 1.00 91.06 156 PRO A N 1
ATOM 1255 C CA . PRO A 1 156 ? -0.597 -8.886 24.182 1.00 91.06 156 PRO A CA 1
ATOM 1256 C C . PRO A 1 156 ? -1.726 -9.142 23.183 1.00 91.06 156 PRO A C 1
ATOM 1258 O O . PRO A 1 156 ? -2.859 -9.482 23.526 1.00 91.06 156 PRO A O 1
ATOM 1261 N N . LEU A 1 157 ? -1.393 -8.994 21.904 1.00 94.50 157 LEU A N 1
ATOM 1262 C CA . LEU A 1 157 ? -2.304 -9.305 20.809 1.00 94.50 157 LEU A CA 1
ATOM 1263 C C . LEU A 1 157 ? -2.645 -10.805 20.787 1.00 94.50 157 LEU A C 1
ATOM 1265 O O . LEU A 1 157 ? -1.731 -11.620 20.955 1.00 94.50 157 LEU A O 1
ATOM 1269 N N . PRO A 1 158 ? -3.901 -11.179 20.466 1.00 95.00 158 PRO A N 1
ATOM 1270 C CA . PRO A 1 158 ? -4.229 -12.549 20.085 1.00 95.00 158 PRO A CA 1
ATOM 1271 C C . PRO A 1 158 ? -3.276 -13.048 18.997 1.00 95.00 158 PRO A C 1
ATOM 1273 O O . PRO A 1 158 ? -2.859 -12.276 18.127 1.00 95.00 158 PRO A O 1
ATOM 1276 N N . GLN A 1 159 ? -2.925 -14.334 19.032 1.00 92.44 159 GLN A N 1
ATOM 1277 C CA . GLN A 1 159 ? -1.858 -14.882 18.191 1.00 92.44 159 GLN A CA 1
ATOM 1278 C C . GLN A 1 159 ? -2.101 -14.659 16.686 1.00 92.44 159 GLN A C 1
ATOM 1280 O O . GLN A 1 159 ? -1.174 -14.296 15.958 1.00 92.44 159 GLN A O 1
ATOM 1285 N N . GLU A 1 160 ? -3.345 -14.799 16.228 1.00 92.69 160 GLU A N 1
ATOM 1286 C CA . GLU A 1 160 ? -3.743 -14.542 14.837 1.00 92.69 160 GLU A CA 1
ATOM 1287 C C . GLU A 1 160 ? -3.505 -13.081 14.438 1.00 92.69 160 GLU A C 1
ATOM 1289 O O . GLU A 1 160 ? -2.872 -12.784 13.421 1.00 92.69 160 GLU A O 1
ATOM 1294 N N . HIS A 1 161 ? -3.919 -12.146 15.295 1.00 95.44 161 HIS A N 1
ATOM 1295 C CA . HIS A 1 161 ? -3.722 -10.719 15.063 1.00 95.44 161 HIS A CA 1
ATOM 1296 C C . HIS A 1 161 ? -2.236 -10.350 15.129 1.00 95.44 161 HIS A C 1
ATOM 1298 O O . HIS A 1 161 ? -1.763 -9.523 14.353 1.00 95.44 161 HIS A O 1
ATOM 1304 N N . LYS A 1 162 ? -1.454 -11.001 15.997 1.00 96.06 162 LYS A N 1
ATOM 1305 C CA . LYS A 1 162 ? -0.001 -10.812 16.076 1.00 96.06 162 LYS A CA 1
ATOM 1306 C C . LYS A 1 162 ? 0.686 -11.172 14.756 1.00 96.06 162 LYS A C 1
ATOM 1308 O O . LYS A 1 162 ? 1.591 -10.454 14.325 1.00 96.06 162 LYS A O 1
ATOM 1313 N N . ARG A 1 163 ? 0.258 -12.256 14.096 1.00 96.12 163 ARG A N 1
ATOM 1314 C CA . ARG A 1 163 ? 0.757 -12.645 12.765 1.00 96.12 163 ARG A CA 1
ATOM 1315 C C . ARG A 1 163 ? 0.371 -11.613 11.708 1.00 96.12 163 ARG A C 1
ATOM 1317 O O . ARG A 1 163 ? 1.258 -11.142 10.999 1.00 96.12 163 ARG A O 1
ATOM 1324 N N . LEU A 1 164 ? -0.897 -11.197 11.671 1.00 96.88 164 LEU A N 1
ATOM 1325 C CA . LEU A 1 164 ? -1.377 -10.139 10.774 1.00 96.88 164 LEU A CA 1
ATOM 1326 C C . LEU A 1 164 ? -0.561 -8.844 10.927 1.00 96.88 164 LEU A C 1
ATOM 1328 O O . LEU A 1 164 ? -0.090 -8.294 9.937 1.00 96.88 164 LEU A O 1
ATOM 1332 N N . PHE A 1 165 ? -0.337 -8.379 12.158 1.00 97.81 165 PHE A N 1
ATOM 1333 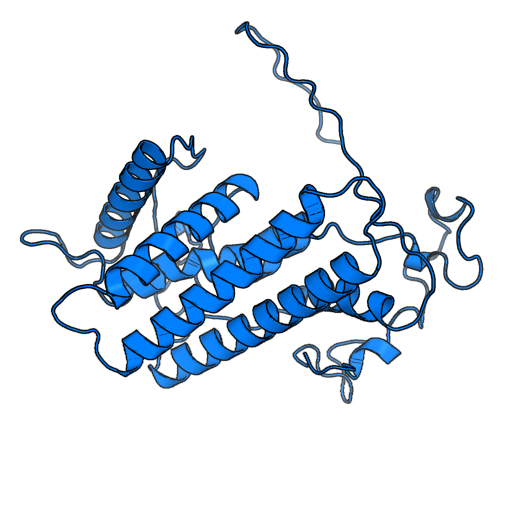C CA . PHE A 1 165 ? 0.398 -7.140 12.428 1.00 97.81 165 PHE A CA 1
ATOM 1334 C C . PHE A 1 165 ? 1.867 -7.231 12.002 1.00 97.81 165 PHE A C 1
ATOM 1336 O O . PHE A 1 165 ? 2.405 -6.269 11.459 1.00 97.81 165 PHE A O 1
ATOM 1343 N N . ARG A 1 166 ? 2.526 -8.381 12.207 1.00 97.81 166 ARG A N 1
ATOM 1344 C CA . ARG A 1 166 ? 3.907 -8.604 11.742 1.00 97.81 166 ARG A CA 1
ATOM 1345 C C . ARG A 1 166 ? 4.007 -8.587 10.219 1.00 97.81 166 ARG A C 1
ATOM 1347 O O . ARG A 1 166 ? 4.913 -7.941 9.694 1.00 97.81 166 ARG A O 1
ATOM 1354 N N . LEU A 1 167 ? 3.076 -9.256 9.535 1.00 97.69 167 LEU A N 1
ATOM 1355 C CA . LEU A 1 167 ? 2.999 -9.254 8.074 1.00 97.69 167 LEU A CA 1
ATOM 1356 C C . LEU A 1 167 ? 2.740 -7.846 7.544 1.00 97.69 167 LEU A C 1
ATOM 1358 O O . LEU A 1 167 ? 3.449 -7.394 6.650 1.00 97.69 167 LEU A O 1
ATOM 1362 N N . LEU A 1 168 ? 1.790 -7.123 8.141 1.00 98.00 168 LEU A N 1
ATOM 1363 C CA . LEU A 1 168 ? 1.452 -5.762 7.738 1.00 98.00 168 LEU A CA 1
ATOM 1364 C C . LEU A 1 168 ? 2.641 -4.819 7.949 1.00 98.00 168 LEU A C 1
ATOM 1366 O O . LEU A 1 168 ? 2.996 -4.076 7.041 1.00 98.00 168 LEU A O 1
ATOM 1370 N N . ARG A 1 169 ? 3.323 -4.909 9.099 1.00 98.38 169 ARG A N 1
ATOM 1371 C CA . ARG A 1 169 ? 4.542 -4.140 9.383 1.00 98.38 169 ARG A CA 1
ATOM 1372 C C . ARG A 1 169 ? 5.635 -4.396 8.346 1.00 98.38 169 ARG A C 1
ATOM 1374 O O . ARG A 1 169 ? 6.163 -3.443 7.789 1.00 98.38 169 ARG A O 1
ATOM 1381 N N . SER A 1 170 ? 5.969 -5.664 8.094 1.00 98.25 170 SER A N 1
ATOM 1382 C CA . SER A 1 170 ? 7.027 -6.039 7.145 1.00 98.25 170 SER A CA 1
ATOM 1383 C C . SER A 1 170 ? 6.676 -5.629 5.714 1.00 98.25 170 SER A C 1
ATOM 1385 O O . SER A 1 170 ? 7.500 -5.014 5.043 1.00 98.25 170 SER A O 1
ATOM 1387 N N . THR A 1 171 ? 5.435 -5.874 5.284 1.00 97.94 171 THR A N 1
ATOM 1388 C CA . THR A 1 171 ? 4.946 -5.469 3.959 1.00 97.94 171 THR A CA 1
ATOM 1389 C C . THR A 1 171 ? 5.064 -3.958 3.796 1.00 97.94 171 THR A C 1
ATOM 1391 O O . THR A 1 171 ? 5.672 -3.490 2.842 1.00 97.94 171 THR A O 1
ATOM 1394 N N . ILE A 1 172 ? 4.563 -3.171 4.751 1.00 98.31 172 ILE A N 1
ATOM 1395 C CA . ILE A 1 172 ? 4.654 -1.711 4.664 1.00 98.31 172 ILE A CA 1
ATOM 1396 C C . ILE A 1 172 ? 6.111 -1.240 4.641 1.00 98.31 172 ILE A C 1
ATOM 1398 O O . ILE A 1 172 ? 6.451 -0.404 3.809 1.00 98.31 172 ILE A O 1
ATOM 1402 N N . HIS A 1 173 ? 6.966 -1.788 5.509 1.00 98.25 173 HIS A N 1
ATOM 1403 C CA . HIS A 1 173 ? 8.379 -1.423 5.569 1.00 98.25 173 HIS A CA 1
ATOM 1404 C C . HIS A 1 173 ? 9.064 -1.605 4.209 1.00 98.25 173 HIS A C 1
ATOM 1406 O O . HIS A 1 173 ? 9.655 -0.662 3.689 1.00 98.25 173 HIS A O 1
ATOM 1412 N N . HIS A 1 174 ? 8.919 -2.776 3.585 1.00 97.62 174 HIS A N 1
ATOM 1413 C CA . HIS A 1 174 ? 9.493 -3.014 2.261 1.00 97.62 174 HIS A CA 1
ATOM 1414 C C . HIS A 1 174 ? 8.843 -2.144 1.181 1.00 97.62 174 HIS A C 1
ATOM 1416 O O . HIS A 1 174 ? 9.547 -1.635 0.315 1.00 97.62 174 HIS A O 1
ATOM 1422 N N . GLY A 1 175 ? 7.540 -1.870 1.292 1.00 96.12 175 GLY A N 1
ATOM 1423 C CA . GLY A 1 175 ? 6.842 -0.888 0.461 1.00 96.12 175 GLY A CA 1
ATOM 1424 C C . GLY A 1 175 ? 7.469 0.511 0.510 1.00 96.12 175 GLY A C 1
ATOM 1425 O O . GLY A 1 175 ? 7.572 1.175 -0.515 1.00 96.12 175 GLY A O 1
ATOM 1426 N N . GLN A 1 176 ? 7.914 0.957 1.687 1.00 96.31 176 GLN A N 1
ATOM 1427 C CA . GLN A 1 176 ? 8.586 2.248 1.864 1.00 96.31 176 GLN A CA 1
ATOM 1428 C C . GLN A 1 176 ? 10.023 2.222 1.330 1.00 96.31 176 GLN A C 1
ATOM 1430 O O . GLN A 1 176 ? 10.403 3.133 0.599 1.00 96.31 176 GLN A O 1
ATOM 1435 N N . GLN A 1 177 ? 10.778 1.150 1.599 1.00 96.94 177 GLN A N 1
ATOM 1436 C CA . GLN A 1 177 ? 12.163 1.002 1.130 1.00 96.94 177 GLN A CA 1
ATOM 1437 C C . GLN A 1 177 ? 12.293 1.052 -0.399 1.00 96.94 177 GLN A C 1
ATOM 1439 O O . GLN A 1 177 ? 13.263 1.607 -0.908 1.00 96.94 177 GLN A O 1
ATOM 1444 N N . ILE A 1 178 ? 11.299 0.545 -1.139 1.00 94.75 178 ILE A N 1
ATOM 1445 C CA . ILE A 1 178 ? 11.231 0.674 -2.606 1.00 94.75 178 ILE A CA 1
ATOM 1446 C C . ILE A 1 178 ? 11.376 2.141 -3.032 1.00 94.75 178 ILE A C 1
ATOM 1448 O O . ILE A 1 178 ? 12.161 2.452 -3.926 1.00 94.75 178 ILE A O 1
ATOM 1452 N N . PHE A 1 179 ? 10.644 3.048 -2.383 1.00 94.44 179 PHE A N 1
ATOM 1453 C CA . PHE A 1 179 ? 10.651 4.471 -2.724 1.00 94.44 179 PHE A CA 1
ATOM 1454 C C . PHE A 1 179 ? 11.811 5.230 -2.101 1.00 94.44 179 PHE A C 1
ATOM 1456 O O . PHE A 1 179 ? 12.321 6.150 -2.734 1.00 94.44 179 PHE A O 1
ATOM 1463 N N . ASP A 1 180 ? 12.266 4.825 -0.917 1.00 94.62 180 ASP A N 1
ATOM 1464 C CA . ASP A 1 180 ? 13.482 5.381 -0.330 1.00 94.62 180 ASP A CA 1
ATOM 1465 C C . ASP A 1 180 ? 14.670 5.141 -1.270 1.00 94.62 180 ASP A C 1
ATOM 1467 O O . ASP A 1 180 ? 15.427 6.067 -1.544 1.00 94.62 180 ASP A O 1
ATOM 1471 N N . ILE A 1 181 ? 14.794 3.945 -1.858 1.00 94.06 181 ILE A N 1
ATOM 1472 C CA . ILE A 1 181 ? 15.819 3.651 -2.867 1.00 94.06 181 ILE A CA 1
ATOM 1473 C C . ILE A 1 181 ? 15.525 4.399 -4.170 1.00 94.06 181 ILE A C 1
ATOM 1475 O O . ILE A 1 181 ? 16.392 5.114 -4.661 1.00 94.06 181 ILE A O 1
ATOM 1479 N N . ALA A 1 182 ? 14.317 4.283 -4.727 1.00 91.56 182 ALA A N 1
ATOM 1480 C CA . ALA A 1 182 ? 14.007 4.866 -6.034 1.00 91.56 182 ALA A CA 1
ATOM 1481 C C . ALA A 1 182 ? 14.162 6.399 -6.081 1.00 91.56 182 ALA A C 1
ATOM 1483 O O . ALA A 1 182 ? 14.479 6.934 -7.139 1.00 91.56 182 ALA A O 1
ATOM 1484 N N . TYR A 1 183 ? 13.958 7.099 -4.960 1.00 90.50 183 TYR A N 1
ATOM 1485 C CA . TYR A 1 183 ? 14.005 8.565 -4.897 1.00 90.50 183 TYR A CA 1
ATOM 1486 C C . TYR A 1 183 ? 15.236 9.153 -4.206 1.00 90.50 183 TYR A C 1
ATOM 1488 O O . TYR A 1 183 ? 15.423 10.366 -4.260 1.00 90.50 183 TYR A O 1
ATOM 1496 N N . SER A 1 184 ? 16.083 8.339 -3.569 1.00 91.38 184 SER A N 1
ATOM 1497 C CA . SER A 1 184 ? 17.374 8.809 -3.035 1.00 91.38 184 SER A CA 1
ATOM 1498 C C . SER A 1 184 ? 18.487 8.848 -4.083 1.00 91.38 184 SER A C 1
ATOM 1500 O O . SER A 1 184 ? 19.555 9.398 -3.818 1.00 91.38 184 SER A O 1
ATOM 1502 N N . HIS A 1 185 ? 18.248 8.284 -5.268 1.00 88.38 185 HIS A N 1
ATOM 1503 C CA . HIS A 1 185 ? 19.237 8.177 -6.333 1.00 88.38 185 HIS A CA 1
ATOM 1504 C C . HIS A 1 185 ? 18.978 9.194 -7.453 1.00 88.38 185 HIS A C 1
ATOM 1506 O O . HIS A 1 185 ? 17.842 9.633 -7.649 1.00 88.38 185 HIS A O 1
ATOM 1512 N N . PRO A 1 186 ? 20.024 9.573 -8.212 1.00 86.38 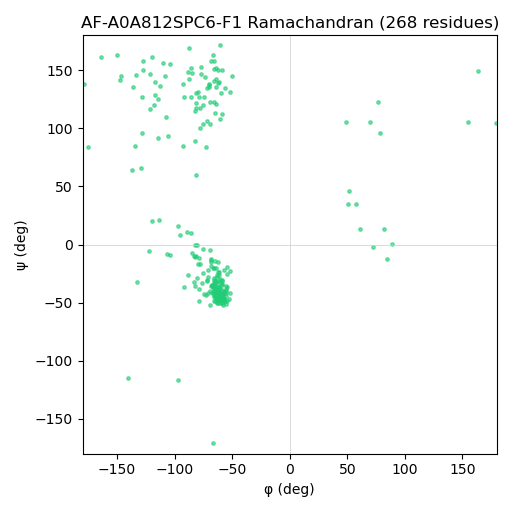186 PRO A N 1
ATOM 1513 C CA . PRO A 1 186 ? 19.857 10.314 -9.457 1.00 86.38 186 PRO A CA 1
ATOM 1514 C C . PRO A 1 186 ? 19.157 9.440 -10.518 1.00 86.38 186 PRO A C 1
ATOM 1516 O O . PRO A 1 186 ? 18.705 8.332 -10.243 1.00 86.38 186 PRO A O 1
ATOM 1519 N N . LEU A 1 187 ? 19.107 9.910 -11.766 1.00 81.31 187 LEU A N 1
ATOM 1520 C CA . LEU A 1 187 ? 18.457 9.219 -12.894 1.00 81.31 187 LEU A CA 1
ATOM 1521 C C . LEU A 1 187 ? 18.895 7.746 -13.091 1.00 81.31 187 LEU A C 1
ATOM 1523 O O . LEU A 1 187 ? 18.185 6.946 -13.700 1.00 81.31 187 LEU A O 1
ATOM 1527 N N . TRP A 1 188 ? 20.075 7.380 -12.591 1.00 84.62 188 TRP A N 1
ATOM 1528 C CA . TRP A 1 188 ? 20.663 6.054 -12.749 1.00 84.62 188 TRP A CA 1
ATOM 1529 C C . TRP A 1 188 ? 20.830 5.389 -11.391 1.00 84.62 188 TRP A C 1
ATOM 1531 O O . TRP A 1 188 ? 21.434 5.952 -10.477 1.00 84.62 188 TRP A O 1
ATOM 1541 N N . LEU A 1 189 ? 20.322 4.165 -11.283 1.00 87.50 189 LEU A N 1
ATOM 1542 C CA . LEU A 1 189 ? 20.448 3.359 -10.081 1.00 87.50 189 LEU A CA 1
ATOM 1543 C C . LEU A 1 189 ? 21.699 2.487 -10.192 1.00 87.50 189 LEU A C 1
ATOM 1545 O O . LEU A 1 189 ? 21.865 1.750 -11.167 1.00 87.50 189 LEU A O 1
ATOM 1549 N N . ALA A 1 190 ? 22.576 2.549 -9.190 1.00 89.81 190 ALA A N 1
ATOM 1550 C CA . ALA A 1 190 ? 23.703 1.627 -9.108 1.00 89.81 190 ALA A CA 1
ATOM 1551 C C . ALA A 1 190 ? 23.192 0.179 -9.047 1.00 89.81 190 ALA A C 1
ATOM 1553 O O . ALA A 1 190 ? 22.110 -0.094 -8.524 1.00 89.81 190 ALA A O 1
ATOM 1554 N N . ARG A 1 191 ? 23.977 -0.769 -9.568 1.00 88.38 191 ARG A N 1
ATOM 1555 C CA . ARG A 1 191 ? 23.559 -2.177 -9.682 1.00 88.38 191 ARG A CA 1
ATOM 1556 C C . ARG A 1 191 ? 23.114 -2.771 -8.344 1.00 88.38 191 ARG A C 1
ATOM 1558 O O . ARG A 1 191 ? 22.082 -3.431 -8.292 1.00 88.38 191 ARG A O 1
ATOM 1565 N N . GLU A 1 192 ? 23.872 -2.514 -7.286 1.00 92.38 192 GLU A N 1
ATOM 1566 C CA . GLU A 1 192 ? 23.590 -2.990 -5.925 1.00 92.38 192 GLU A CA 1
ATOM 1567 C C . GLU A 1 192 ? 22.247 -2.451 -5.416 1.00 92.38 192 GLU A C 1
ATOM 1569 O O . GLU A 1 192 ? 21.416 -3.193 -4.890 1.00 92.38 192 GLU A O 1
ATOM 1574 N N . CYS A 1 193 ? 21.977 -1.170 -5.667 1.00 92.50 193 CYS A N 1
ATOM 1575 C CA . CYS A 1 193 ? 20.714 -0.529 -5.323 1.00 92.50 193 CYS A CA 1
ATOM 1576 C C . CYS A 1 193 ? 19.555 -1.084 -6.163 1.00 92.50 193 CYS A C 1
ATOM 1578 O O . CYS A 1 193 ? 18.461 -1.264 -5.637 1.00 92.50 193 CYS A O 1
ATOM 1580 N N . GLY A 1 194 ? 19.794 -1.429 -7.433 1.00 90.56 194 GLY A N 1
ATOM 1581 C CA . GLY A 1 194 ? 18.824 -2.121 -8.288 1.00 90.56 194 GLY A CA 1
ATOM 1582 C C . GLY A 1 194 ? 18.467 -3.517 -7.780 1.00 90.56 194 GLY A C 1
ATOM 1583 O O . GLY A 1 194 ? 17.294 -3.880 -7.737 1.00 90.56 194 GLY A O 1
ATOM 1584 N N . GLN A 1 195 ? 19.456 -4.280 -7.314 1.00 90.56 195 GLN A N 1
ATOM 1585 C CA . GLN A 1 195 ? 19.231 -5.585 -6.684 1.00 90.56 195 GLN A CA 1
ATOM 1586 C C . GLN A 1 195 ? 18.462 -5.455 -5.362 1.00 90.56 195 GLN A C 1
ATOM 1588 O O . GLN A 1 195 ? 17.547 -6.236 -5.102 1.00 90.56 195 GLN A O 1
ATOM 1593 N N . SER A 1 196 ? 18.788 -4.448 -4.548 1.00 93.75 196 SER A N 1
ATOM 1594 C CA . SER A 1 196 ? 18.060 -4.157 -3.308 1.00 93.75 196 SER A CA 1
ATOM 1595 C C . SER A 1 196 ? 16.608 -3.738 -3.578 1.00 93.75 196 SER A C 1
ATOM 1597 O O . SER A 1 196 ? 15.676 -4.259 -2.962 1.00 93.75 196 SER A O 1
ATOM 1599 N N . LEU A 1 197 ? 16.389 -2.873 -4.574 1.00 92.56 197 LEU A N 1
ATOM 1600 C CA . LEU A 1 197 ? 15.058 -2.475 -5.035 1.00 92.56 197 LEU A CA 1
ATOM 1601 C C . LEU A 1 197 ? 14.234 -3.692 -5.481 1.00 92.56 197 LEU A C 1
ATOM 1603 O O . LEU A 1 197 ? 13.088 -3.843 -5.059 1.00 92.56 197 LEU A O 1
ATOM 1607 N N . TYR A 1 198 ? 14.830 -4.583 -6.280 1.00 88.94 198 TYR A N 1
ATOM 1608 C CA . TYR A 1 198 ? 14.215 -5.844 -6.706 1.00 88.94 198 TYR A CA 1
ATOM 1609 C C . TYR A 1 198 ? 13.807 -6.722 -5.515 1.00 88.94 198 TYR A C 1
ATOM 1611 O O . TYR A 1 198 ? 12.685 -7.235 -5.462 1.00 88.94 198 TYR A O 1
ATOM 1619 N N . LEU A 1 199 ? 14.703 -6.882 -4.537 1.00 91.94 199 LEU A N 1
ATOM 1620 C CA . LEU A 1 199 ? 14.439 -7.675 -3.341 1.00 91.94 199 LEU A CA 1
ATOM 1621 C C . LEU A 1 199 ? 13.253 -7.101 -2.556 1.00 91.94 199 LEU A C 1
ATOM 1623 O O . LEU A 1 199 ? 12.336 -7.837 -2.193 1.00 91.94 199 LEU A O 1
ATOM 1627 N N . HIS A 1 200 ? 13.229 -5.786 -2.336 1.00 94.88 200 HIS A N 1
ATOM 1628 C CA . HIS A 1 200 ? 12.129 -5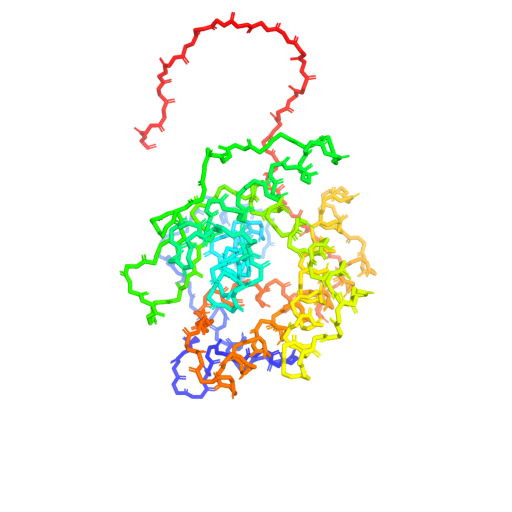.135 -1.631 1.00 94.88 200 HIS A CA 1
ATOM 1629 C C . HIS A 1 200 ? 10.801 -5.214 -2.386 1.00 94.88 200 HIS A C 1
ATOM 1631 O O . HIS A 1 200 ? 9.775 -5.461 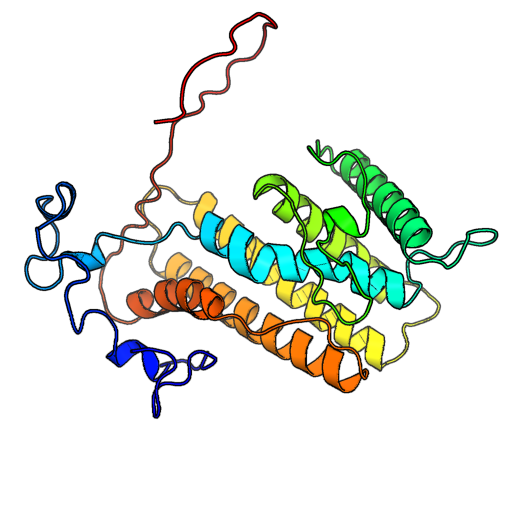-1.752 1.00 94.88 200 HIS A O 1
ATOM 1637 N N . LEU A 1 201 ? 10.812 -5.085 -3.718 1.00 91.31 201 LEU A N 1
ATOM 1638 C CA . LEU A 1 201 ? 9.633 -5.323 -4.558 1.00 91.31 201 LEU A CA 1
ATOM 1639 C C . LEU A 1 201 ? 9.091 -6.740 -4.362 1.00 91.31 201 LEU A C 1
ATOM 1641 O O . LEU A 1 201 ? 7.906 -6.915 -4.086 1.00 91.31 201 LEU A O 1
ATOM 1645 N N . THR A 1 202 ? 9.965 -7.741 -4.429 1.00 89.81 202 THR A N 1
ATOM 1646 C CA . THR A 1 202 ? 9.586 -9.152 -4.290 1.00 89.81 202 THR A CA 1
ATOM 1647 C C . THR A 1 202 ? 8.996 -9.440 -2.909 1.00 89.81 202 THR A C 1
ATOM 1649 O O . THR A 1 202 ? 7.914 -10.018 -2.798 1.00 89.81 202 THR A O 1
ATOM 1652 N N . ILE A 1 203 ? 9.652 -8.976 -1.837 1.00 93.25 203 ILE A N 1
ATOM 1653 C CA . ILE A 1 203 ? 9.151 -9.169 -0.469 1.00 93.25 203 ILE A CA 1
ATOM 1654 C C . ILE A 1 203 ? 7.823 -8.431 -0.263 1.00 93.25 203 ILE A C 1
ATOM 1656 O O . ILE A 1 203 ? 6.927 -8.966 0.386 1.00 93.25 203 ILE A O 1
ATOM 1660 N N . PHE A 1 204 ? 7.659 -7.231 -0.823 1.00 94.38 204 PHE A N 1
ATOM 1661 C CA . PHE A 1 204 ? 6.404 -6.485 -0.746 1.00 94.38 204 PHE A CA 1
ATOM 1662 C C . PHE A 1 204 ? 5.243 -7.231 -1.421 1.00 94.38 204 PHE A C 1
ATOM 1664 O O . PHE A 1 204 ? 4.176 -7.375 -0.821 1.00 94.38 204 PHE A O 1
ATOM 1671 N N . LEU A 1 205 ? 5.454 -7.741 -2.640 1.00 91.00 205 LEU A N 1
ATOM 1672 C CA . LEU A 1 205 ? 4.441 -8.492 -3.390 1.00 91.00 205 LEU A CA 1
ATOM 1673 C C . LEU A 1 205 ? 4.047 -9.786 -2.669 1.00 91.00 205 LEU A C 1
ATOM 1675 O O . LEU A 1 205 ? 2.858 -10.037 -2.451 1.00 91.00 205 LEU A O 1
ATOM 1679 N N . ASN A 1 206 ? 5.035 -10.559 -2.216 1.00 91.31 206 ASN A N 1
ATOM 1680 C CA . ASN A 1 206 ? 4.794 -11.778 -1.446 1.00 91.31 206 ASN A CA 1
ATOM 1681 C C . ASN A 1 206 ? 4.122 -11.465 -0.100 1.00 91.31 206 ASN A C 1
ATOM 1683 O O . ASN A 1 206 ? 3.194 -12.158 0.313 1.00 91.31 206 ASN A O 1
ATOM 1687 N N . GLY A 1 207 ? 4.517 -10.373 0.559 1.00 94.38 207 GLY A N 1
ATOM 1688 C CA . GLY A 1 207 ? 3.883 -9.877 1.779 1.00 94.38 207 GLY A CA 1
ATOM 1689 C C . GLY A 1 207 ? 2.395 -9.576 1.587 1.00 94.38 207 GLY A C 1
ATOM 1690 O O . GLY A 1 207 ? 1.577 -9.978 2.415 1.00 94.38 207 GLY A O 1
ATOM 1691 N N . TYR A 1 208 ? 2.013 -8.963 0.462 1.00 94.56 208 TYR A N 1
ATOM 1692 C CA . TYR A 1 208 ? 0.608 -8.724 0.121 1.00 94.56 208 TYR A CA 1
ATOM 1693 C C . TYR A 1 208 ? -0.184 -10.023 -0.091 1.00 94.56 208 TYR A C 1
ATOM 1695 O O . TYR A 1 208 ? -1.290 -10.163 0.434 1.00 94.56 208 TYR A O 1
ATOM 1703 N N . GLN A 1 209 ? 0.382 -11.008 -0.794 1.00 92.69 209 GLN A N 1
ATOM 1704 C CA . GLN A 1 209 ? -0.252 -12.324 -0.942 1.00 92.69 209 GLN A CA 1
ATOM 1705 C C . GLN A 1 209 ? -0.418 -13.032 0.410 1.00 92.69 209 GLN A C 1
ATOM 1707 O O . GLN A 1 209 ? -1.468 -13.611 0.697 1.00 92.69 209 GLN A O 1
ATOM 1712 N N . MET A 1 210 ? 0.587 -12.941 1.283 1.00 94.38 210 MET A N 1
ATOM 1713 C CA . MET A 1 210 ? 0.511 -13.483 2.639 1.00 94.38 210 MET A CA 1
ATOM 1714 C C . MET A 1 210 ? -0.533 -12.763 3.496 1.00 94.38 210 MET A C 1
ATOM 1716 O O . MET A 1 210 ? -1.202 -13.414 4.294 1.00 94.38 210 MET A O 1
ATOM 1720 N N . LEU A 1 211 ? -0.708 -11.448 3.330 1.00 95.75 211 LEU A N 1
ATOM 1721 C CA . LEU A 1 211 ? -1.792 -10.695 3.967 1.00 95.75 211 LEU A CA 1
ATOM 1722 C C . LEU A 1 211 ? -3.163 -11.182 3.491 1.00 95.75 211 LEU A C 1
ATOM 1724 O O . LEU A 1 211 ? -4.052 -11.375 4.320 1.00 95.75 211 LEU A O 1
ATOM 1728 N N . ALA A 1 212 ? -3.325 -11.440 2.190 1.00 93.81 212 ALA A N 1
ATOM 1729 C CA . ALA A 1 212 ? -4.551 -12.015 1.643 1.00 93.81 212 ALA A CA 1
ATOM 1730 C C . ALA A 1 212 ? -4.854 -13.386 2.250 1.00 93.81 212 ALA A C 1
ATOM 1732 O O . ALA A 1 212 ? -5.959 -13.607 2.745 1.00 93.81 212 ALA A O 1
ATOM 1733 N N . ARG A 1 213 ? -3.853 -14.268 2.306 1.00 93.69 213 ARG A N 1
ATOM 1734 C CA . ARG A 1 213 ? -3.983 -15.582 2.942 1.00 93.69 213 ARG A CA 1
ATOM 1735 C C . ARG A 1 213 ? -4.316 -15.473 4.429 1.00 93.69 213 ARG A C 1
ATOM 1737 O O . ARG A 1 213 ? -5.247 -16.119 4.883 1.00 93.69 213 ARG A O 1
ATOM 1744 N N . GLN A 1 214 ? -3.620 -14.614 5.173 1.00 95.00 214 GLN A N 1
ATOM 1745 C CA . GLN A 1 214 ? -3.879 -14.417 6.601 1.00 95.00 214 GLN A CA 1
ATOM 1746 C C . GLN A 1 214 ? -5.285 -13.858 6.863 1.00 95.00 214 GLN A C 1
ATOM 1748 O O . GLN A 1 214 ? -5.909 -14.227 7.852 1.00 95.00 214 GLN A O 1
ATOM 1753 N N . ALA A 1 215 ? -5.793 -12.973 6.002 1.00 93.50 215 ALA A N 1
ATOM 1754 C CA . ALA A 1 215 ? -7.161 -12.480 6.117 1.00 93.50 215 ALA A CA 1
ATOM 1755 C C . ALA A 1 215 ? -8.182 -13.601 5.865 1.00 93.50 215 ALA A C 1
ATOM 1757 O O . ALA A 1 215 ? -9.151 -13.713 6.614 1.00 93.50 215 ALA A O 1
ATOM 1758 N N . LEU A 1 216 ? -7.939 -14.468 4.875 1.00 92.75 216 LEU A N 1
ATOM 1759 C CA . LEU A 1 216 ? -8.770 -15.648 4.618 1.00 92.75 216 LEU A CA 1
ATOM 1760 C C . LEU A 1 216 ? -8.749 -16.643 5.785 1.00 92.75 216 LEU A C 1
ATOM 1762 O O . LEU A 1 216 ? -9.815 -17.121 6.167 1.00 92.75 216 LEU A O 1
ATOM 1766 N N . ASP A 1 217 ? -7.580 -16.889 6.387 1.00 93.62 217 ASP A N 1
ATOM 1767 C CA . ASP A 1 217 ? -7.432 -17.732 7.585 1.00 93.62 217 ASP A CA 1
ATOM 1768 C C . ASP A 1 217 ? -8.262 -17.180 8.764 1.00 93.62 217 ASP A C 1
ATOM 1770 O O . ASP A 1 217 ? -8.779 -17.940 9.573 1.00 93.62 217 ASP A O 1
ATOM 1774 N N . MET A 1 218 ? -8.444 -15.856 8.836 1.00 93.19 218 MET A N 1
ATOM 1775 C CA . MET A 1 218 ? -9.303 -15.175 9.818 1.00 93.19 218 MET A CA 1
ATOM 1776 C C . MET A 1 218 ? -10.782 -15.093 9.386 1.00 93.19 218 MET A C 1
ATOM 1778 O O . MET A 1 218 ? -11.563 -14.355 9.988 1.00 93.19 218 MET A O 1
ATOM 1782 N N . HIS A 1 219 ? -11.176 -15.795 8.319 1.00 92.00 219 HIS A N 1
ATOM 1783 C CA . HIS A 1 219 ? -12.507 -15.739 7.704 1.00 92.00 219 HIS A CA 1
ATOM 1784 C C . HIS A 1 219 ? -12.927 -14.327 7.250 1.00 92.00 219 HIS A C 1
ATOM 1786 O O . HIS A 1 219 ? -14.099 -13.947 7.304 1.00 92.00 219 HIS A O 1
ATOM 1792 N N . MET A 1 220 ? -11.965 -13.527 6.779 1.00 90.06 220 MET A N 1
ATOM 1793 C CA . MET A 1 220 ? -12.181 -12.168 6.288 1.00 90.06 220 MET A CA 1
ATOM 1794 C C . MET A 1 220 ? -11.726 -12.021 4.833 1.00 90.06 220 MET A C 1
ATOM 1796 O O . MET A 1 220 ? -10.541 -12.065 4.512 1.00 90.06 220 MET A O 1
ATOM 1800 N N . SER A 1 221 ? -12.663 -11.734 3.934 1.00 87.50 221 SER A N 1
ATOM 1801 C CA . SER A 1 221 ? -12.347 -11.312 2.565 1.00 87.50 221 SER A CA 1
ATOM 1802 C C . SER A 1 221 ? -11.923 -9.841 2.583 1.00 87.50 221 SER A C 1
ATOM 1804 O O . SER A 1 221 ? -12.774 -8.963 2.716 1.00 87.50 221 SER A O 1
ATOM 1806 N N . PHE A 1 222 ? -10.613 -9.564 2.541 1.00 90.44 222 PHE A N 1
ATOM 1807 C CA . PHE A 1 222 ? -10.110 -8.190 2.707 1.00 90.44 222 PHE A CA 1
ATOM 1808 C C . PHE A 1 222 ? -9.066 -7.734 1.684 1.00 90.44 222 PHE A C 1
ATOM 1810 O O . PHE A 1 222 ? -9.086 -6.573 1.280 1.00 90.44 222 PHE A O 1
ATOM 1817 N N . PHE A 1 223 ? -8.222 -8.637 1.190 1.00 92.00 223 PHE A N 1
ATOM 1818 C CA . PHE A 1 223 ? -7.257 -8.338 0.130 1.00 92.00 223 PHE A CA 1
ATOM 1819 C C . PHE A 1 223 ? -7.634 -9.090 -1.147 1.00 92.00 223 PHE A C 1
ATOM 1821 O O . PHE A 1 223 ? -7.997 -10.265 -1.085 1.00 92.00 223 PHE A O 1
ATOM 1828 N N . ALA A 1 224 ? -7.556 -8.408 -2.289 1.00 87.25 224 ALA A N 1
ATOM 1829 C CA . ALA A 1 224 ? -7.854 -8.977 -3.598 1.00 87.25 224 ALA A CA 1
ATOM 1830 C C . ALA A 1 224 ? -6.583 -9.015 -4.439 1.00 87.25 224 ALA A C 1
ATOM 1832 O O . ALA A 1 224 ? -5.953 -7.981 -4.666 1.00 87.25 224 ALA A O 1
ATOM 1833 N N . LEU A 1 225 ? -6.235 -10.193 -4.950 1.00 84.38 225 LEU A N 1
ATOM 1834 C CA . LEU A 1 225 ? -5.183 -10.309 -5.952 1.00 84.38 225 LEU A CA 1
ATOM 1835 C C . LEU A 1 225 ? -5.697 -9.690 -7.257 1.00 84.38 225 LEU A C 1
ATOM 1837 O O . LEU A 1 225 ? -6.768 -10.045 -7.747 1.00 84.38 225 LEU A O 1
ATOM 1841 N N . LYS A 1 226 ? -4.970 -8.698 -7.775 1.00 77.38 226 LYS A N 1
ATOM 1842 C CA . LYS A 1 226 ? -5.339 -7.924 -8.967 1.00 77.38 226 LYS A CA 1
ATOM 1843 C C . LYS A 1 226 ? -4.235 -8.060 -10.010 1.00 77.38 226 LYS A C 1
ATOM 1845 O O . LYS A 1 226 ? -3.079 -7.998 -9.611 1.00 77.38 226 LYS A O 1
ATOM 1850 N N . PRO A 1 227 ? -4.543 -8.066 -11.319 1.00 59.09 227 PRO A N 1
ATOM 1851 C CA . PRO A 1 227 ? -3.534 -8.145 -12.383 1.00 59.09 227 PRO A CA 1
ATOM 1852 C C . PRO A 1 227 ? -2.444 -7.063 -12.309 1.00 59.09 227 PRO A C 1
ATOM 1854 O O . PRO A 1 227 ? -1.323 -7.278 -12.755 1.00 59.09 227 PRO A O 1
ATOM 1857 N N . ASN A 1 228 ? -2.733 -5.909 -11.693 1.00 57.09 228 ASN A N 1
ATOM 1858 C CA . ASN A 1 228 ? -1.757 -4.833 -11.483 1.00 57.09 228 ASN A CA 1
ATOM 1859 C C . ASN A 1 228 ? -0.557 -5.237 -10.604 1.00 57.09 228 ASN A C 1
ATOM 1861 O O . ASN A 1 228 ? 0.447 -4.528 -10.617 1.00 57.09 228 ASN A O 1
ATOM 1865 N N . THR A 1 229 ? -0.622 -6.356 -9.870 1.00 53.69 229 THR A N 1
ATOM 1866 C CA . THR A 1 229 ? 0.549 -6.949 -9.199 1.00 53.69 229 THR A CA 1
ATOM 1867 C C . THR A 1 229 ? 1.650 -7.303 -10.201 1.00 53.69 229 THR A C 1
ATOM 1869 O O . THR A 1 229 ? 2.828 -7.184 -9.871 1.00 53.69 229 THR A O 1
ATOM 1872 N N . MET A 1 230 ? 1.282 -7.643 -11.444 1.00 52.25 230 MET A N 1
ATOM 1873 C CA . MET A 1 230 ? 2.227 -7.941 -12.520 1.00 52.25 230 MET A CA 1
ATOM 1874 C C . MET A 1 230 ? 3.014 -6.722 -12.963 1.00 52.25 230 MET A C 1
ATOM 1876 O O . MET A 1 230 ? 4.214 -6.839 -13.140 1.00 52.25 230 MET A O 1
ATOM 1880 N N . GLY A 1 231 ? 2.391 -5.545 -13.095 1.00 52.47 231 GLY A N 1
ATOM 1881 C CA . GLY A 1 231 ? 3.109 -4.342 -13.530 1.00 52.47 231 GLY A CA 1
ATOM 1882 C C . GLY A 1 231 ? 4.267 -3.987 -12.588 1.00 52.47 231 GLY A C 1
ATOM 1883 O O . GLY A 1 231 ? 5.328 -3.566 -13.040 1.00 52.47 231 GLY A O 1
ATOM 1884 N N . SER A 1 232 ? 4.093 -4.229 -11.284 1.00 49.16 232 SER A N 1
ATOM 1885 C CA . SER A 1 232 ? 5.164 -4.124 -10.285 1.00 49.16 232 SER A CA 1
ATOM 1886 C C . SER A 1 232 ? 6.201 -5.253 -10.394 1.00 49.16 232 SER A C 1
ATOM 1888 O O . SER A 1 232 ? 7.374 -5.012 -10.131 1.00 49.16 232 SER A O 1
ATOM 1890 N N . GLY A 1 233 ? 5.800 -6.454 -10.822 1.00 49.78 233 GLY A N 1
ATOM 1891 C CA . GLY A 1 233 ? 6.700 -7.564 -11.157 1.00 49.78 233 GLY A CA 1
ATOM 1892 C C . GLY A 1 233 ? 7.481 -7.359 -12.464 1.00 49.78 233 GLY A C 1
ATOM 1893 O O . GLY A 1 233 ? 8.630 -7.772 -12.557 1.00 49.78 233 GLY A O 1
ATOM 1894 N N . THR A 1 234 ? 6.934 -6.646 -13.453 1.00 52.47 234 THR A N 1
ATOM 1895 C CA . THR A 1 234 ? 7.615 -6.332 -14.722 1.00 52.47 234 THR A CA 1
ATOM 1896 C C . THR A 1 234 ? 8.813 -5.410 -14.509 1.00 52.47 234 THR A C 1
ATOM 1898 O O . THR A 1 234 ? 9.789 -5.498 -15.246 1.00 52.47 234 THR A O 1
ATOM 1901 N N . PHE A 1 235 ? 8.787 -4.565 -13.472 1.00 50.47 235 PHE A N 1
ATOM 1902 C CA . PHE A 1 235 ? 9.978 -3.835 -13.025 1.00 50.47 235 PHE A CA 1
ATOM 1903 C C . PHE A 1 235 ? 11.083 -4.759 -12.525 1.00 50.47 235 PHE A C 1
ATOM 1905 O O . PHE A 1 235 ? 12.251 -4.401 -12.606 1.00 50.47 235 PHE A O 1
ATOM 1912 N N . ALA A 1 236 ? 10.722 -5.932 -12.015 1.00 46.50 236 ALA A N 1
ATOM 1913 C CA . ALA A 1 236 ? 11.635 -6.859 -11.378 1.00 46.50 236 ALA A CA 1
ATOM 1914 C C . ALA A 1 236 ? 12.448 -7.665 -12.423 1.00 46.50 236 ALA A C 1
ATOM 1916 O O . ALA A 1 236 ? 13.655 -7.850 -12.282 1.00 46.50 236 ALA A O 1
ATOM 1917 N N . VAL A 1 237 ? 11.819 -8.063 -13.532 1.00 46.56 237 VAL A N 1
ATOM 1918 C CA . VAL A 1 237 ? 12.421 -8.895 -14.596 1.00 46.56 237 VAL A CA 1
ATOM 1919 C C . VAL A 1 237 ? 13.700 -8.309 -15.244 1.00 46.56 237 VAL A C 1
ATOM 1921 O O . VAL A 1 237 ? 14.674 -9.052 -15.396 1.00 46.56 237 VAL A O 1
ATOM 1924 N N . PRO A 1 238 ? 13.794 -7.007 -15.600 1.00 48.97 238 PRO A N 1
ATOM 1925 C CA . PRO A 1 238 ? 14.984 -6.468 -16.268 1.00 48.97 238 PRO A CA 1
ATOM 1926 C C . PRO A 1 238 ? 16.248 -6.416 -15.393 1.00 48.97 238 PRO A C 1
ATOM 1928 O O . PRO A 1 238 ? 17.357 -6.376 -15.935 1.00 48.97 238 PRO A O 1
ATOM 1931 N N . PHE A 1 239 ? 16.135 -6.481 -14.059 1.00 47.22 239 PHE A N 1
ATOM 1932 C CA . PHE A 1 239 ? 17.303 -6.452 -13.163 1.00 47.22 239 PHE A CA 1
ATOM 1933 C C . PHE A 1 239 ? 18.188 -7.705 -13.258 1.00 47.22 239 PHE A C 1
ATOM 1935 O O . PHE A 1 239 ? 19.316 -7.698 -12.760 1.00 47.22 239 PHE A O 1
ATOM 1942 N N . ARG A 1 240 ? 17.711 -8.774 -13.908 1.00 46.34 240 ARG A N 1
ATOM 1943 C CA . ARG A 1 240 ? 18.400 -10.068 -13.954 1.00 46.34 240 ARG A CA 1
ATOM 1944 C C . ARG A 1 240 ? 19.406 -10.216 -15.102 1.00 46.34 240 ARG A C 1
ATOM 1946 O O . ARG A 1 240 ? 20.353 -10.983 -14.950 1.00 46.34 240 ARG A O 1
ATOM 1953 N N . HIS A 1 241 ? 19.241 -9.493 -16.219 1.00 42.75 241 HIS A N 1
ATOM 1954 C CA . HIS A 1 241 ? 19.901 -9.866 -17.484 1.00 42.75 241 HIS A CA 1
ATOM 1955 C C . HIS A 1 241 ? 20.831 -8.831 -18.155 1.00 42.75 241 HIS A C 1
ATOM 1957 O O . HIS A 1 241 ? 21.519 -9.217 -19.096 1.00 42.75 241 HIS A O 1
ATOM 1963 N N . HIS A 1 242 ? 20.970 -7.579 -17.687 1.00 38.84 242 HIS A N 1
ATOM 1964 C CA . HIS A 1 242 ? 21.801 -6.578 -18.397 1.00 38.84 242 HIS A CA 1
ATOM 1965 C C . HIS A 1 242 ? 22.767 -5.750 -17.530 1.00 38.84 242 HIS A C 1
ATOM 1967 O O . HIS A 1 242 ? 22.498 -5.409 -16.377 1.00 38.84 242 HIS A O 1
ATOM 1973 N N . ARG A 1 243 ? 23.923 -5.424 -18.134 1.00 35.16 243 ARG A N 1
ATOM 1974 C CA . ARG A 1 243 ? 24.922 -4.462 -17.646 1.00 35.16 243 ARG A CA 1
ATOM 1975 C C . ARG A 1 243 ? 24.404 -3.050 -17.961 1.00 35.16 243 ARG A C 1
ATOM 1977 O O . ARG A 1 243 ? 24.299 -2.724 -19.133 1.00 35.16 243 ARG A O 1
ATOM 1984 N N . LEU A 1 244 ? 24.161 -2.241 -16.925 1.00 34.00 244 LEU A N 1
ATOM 1985 C CA . LEU A 1 244 ? 23.693 -0.838 -16.948 1.00 34.00 244 LEU A CA 1
ATOM 1986 C C . LEU A 1 244 ? 22.193 -0.655 -17.253 1.00 34.00 244 LEU A C 1
ATOM 1988 O O . LEU A 1 244 ? 21.709 -1.054 -18.305 1.00 34.00 244 LEU A O 1
ATOM 1992 N N . TRP A 1 245 ? 21.472 0.008 -16.337 1.00 45.97 245 TRP A N 1
ATOM 1993 C CA . TRP A 1 245 ? 20.076 0.416 -16.534 1.00 45.97 245 TRP A CA 1
ATOM 1994 C C . TRP A 1 245 ? 19.812 1.846 -16.051 1.00 45.97 245 TRP A C 1
ATOM 1996 O O . TRP A 1 245 ? 20.213 2.225 -14.948 1.00 45.97 245 TRP A O 1
ATOM 2006 N N . SER A 1 246 ? 19.080 2.603 -16.877 1.00 36.34 246 SER A N 1
ATOM 2007 C CA . SER A 1 246 ? 18.363 3.835 -16.528 1.00 36.34 246 SER A CA 1
ATOM 2008 C C . SER A 1 246 ? 17.059 3.507 -15.840 1.00 36.34 246 SER A C 1
ATOM 2010 O O . SER A 1 246 ? 16.231 2.782 -16.387 1.00 36.34 246 SER A O 1
ATOM 2012 N N . LEU A 1 247 ? 16.809 4.164 -14.712 1.00 40.16 247 LEU A N 1
ATOM 2013 C CA . LEU A 1 247 ? 15.450 4.478 -14.302 1.00 40.16 247 LEU A CA 1
ATOM 2014 C C . LEU A 1 247 ? 15.145 5.875 -14.839 1.00 40.16 247 LEU A C 1
ATOM 2016 O O . LEU A 1 247 ? 15.300 6.871 -14.142 1.00 40.16 247 LEU A O 1
ATOM 2020 N N . THR A 1 248 ? 14.717 5.979 -16.096 1.00 34.66 248 THR A N 1
ATOM 2021 C CA . THR A 1 248 ? 14.149 7.240 -16.585 1.00 34.66 248 THR A CA 1
ATOM 2022 C C . THR A 1 248 ? 12.769 7.431 -15.966 1.00 34.66 248 THR A C 1
ATOM 2024 O O . THR A 1 248 ? 11.751 7.085 -16.558 1.00 34.66 248 THR A O 1
ATOM 2027 N N . LEU A 1 249 ? 12.740 7.965 -14.745 1.00 34.28 249 LEU A N 1
ATOM 2028 C CA . LEU A 1 249 ? 11.572 8.644 -14.198 1.00 34.28 249 LEU A CA 1
ATOM 2029 C C . LEU A 1 249 ? 11.498 10.025 -14.871 1.00 34.28 249 LEU A C 1
ATOM 2031 O O . LEU A 1 249 ? 12.445 10.803 -14.730 1.00 34.28 249 LEU A O 1
ATOM 2035 N N . PRO A 1 250 ? 10.426 10.379 -15.599 1.00 29.00 250 PRO A N 1
ATOM 2036 C CA . PRO A 1 250 ? 10.249 11.754 -16.037 1.00 29.00 250 PRO A CA 1
ATOM 2037 C C . PRO A 1 250 ? 9.935 12.618 -14.809 1.00 29.00 250 PRO A C 1
ATOM 2039 O O . PRO A 1 250 ? 8.829 12.589 -14.271 1.00 29.00 250 PRO A O 1
ATOM 2042 N N . TYR A 1 251 ? 10.924 13.377 -14.337 1.00 32.44 251 TYR A N 1
ATOM 2043 C CA . TYR A 1 251 ? 10.714 14.415 -13.333 1.00 32.44 251 TYR A CA 1
ATOM 2044 C C . TYR A 1 251 ? 10.184 15.677 -14.025 1.00 32.44 251 TYR A C 1
ATOM 2046 O O . TYR A 1 251 ? 10.877 16.277 -14.846 1.00 32.44 251 TYR A O 1
ATOM 2054 N N . ILE A 1 252 ? 8.966 16.102 -13.677 1.00 27.02 252 ILE A N 1
ATOM 2055 C CA . ILE A 1 252 ? 8.524 17.485 -13.886 1.00 27.02 252 ILE A CA 1
ATOM 2056 C C . ILE A 1 252 ? 9.079 18.292 -12.713 1.00 27.02 252 ILE A C 1
ATOM 2058 O O . ILE A 1 252 ? 8.720 18.066 -11.558 1.00 27.02 252 ILE A O 1
ATOM 2062 N N . HIS A 1 253 ? 9.979 19.220 -13.022 1.00 24.98 253 HIS A N 1
ATOM 2063 C CA . HIS A 1 253 ? 10.588 20.137 -12.069 1.00 24.98 253 HIS A CA 1
ATOM 2064 C C . HIS A 1 253 ? 9.503 20.985 -11.377 1.00 24.98 253 HIS A C 1
ATOM 2066 O O . HIS A 1 253 ? 8.890 21.841 -12.008 1.00 24.98 253 HIS A O 1
ATOM 2072 N N . VAL A 1 254 ? 9.281 20.791 -10.074 1.00 28.59 254 VAL A N 1
ATOM 2073 C CA . VAL A 1 254 ? 8.644 21.807 -9.220 1.00 28.59 254 VAL A CA 1
ATOM 2074 C C . VAL A 1 254 ? 9.749 22.398 -8.363 1.00 28.59 254 VAL A C 1
ATOM 2076 O O . VAL A 1 254 ? 10.126 21.853 -7.327 1.00 28.59 254 VAL A O 1
ATOM 2079 N N . THR A 1 255 ? 10.332 23.494 -8.839 1.00 27.66 255 THR A N 1
ATOM 2080 C CA . THR A 1 255 ? 11.230 24.316 -8.033 1.00 27.66 255 THR A CA 1
ATOM 2081 C C . THR A 1 255 ? 10.446 24.917 -6.869 1.00 27.66 255 THR A C 1
ATOM 2083 O O . THR A 1 255 ? 9.460 25.630 -7.032 1.00 27.66 255 THR A O 1
ATOM 2086 N N . SER A 1 256 ? 10.897 24.596 -5.660 1.00 26.31 256 SER A N 1
ATOM 2087 C CA . SER A 1 256 ? 10.469 25.238 -4.426 1.00 26.31 256 SER A CA 1
ATOM 2088 C C . SER A 1 256 ? 11.049 26.653 -4.363 1.00 26.31 256 SER A C 1
ATOM 2090 O O . SER A 1 256 ? 12.217 26.821 -4.016 1.00 26.31 256 SER A O 1
ATOM 2092 N N . THR A 1 257 ? 10.207 27.662 -4.571 1.00 27.17 257 THR A N 1
ATOM 2093 C CA . THR A 1 257 ? 10.419 29.001 -4.010 1.00 27.17 257 THR A CA 1
ATOM 2094 C C . THR A 1 257 ? 9.141 29.433 -3.294 1.00 27.17 257 THR A C 1
ATOM 2096 O O . THR A 1 257 ? 8.037 29.327 -3.819 1.00 27.17 257 THR A O 1
ATOM 2099 N N . LYS A 1 258 ? 9.294 29.833 -2.030 1.00 28.75 258 LYS A N 1
ATOM 2100 C CA . LYS A 1 258 ? 8.222 30.224 -1.106 1.00 28.75 258 LYS A CA 1
ATOM 2101 C C . LYS A 1 258 ? 7.464 31.482 -1.575 1.00 28.75 258 LYS A C 1
ATOM 2103 O O . LYS A 1 258 ? 8.077 32.391 -2.113 1.00 28.75 258 LYS A O 1
ATOM 2108 N N . MET A 1 259 ? 6.188 31.544 -1.168 1.00 26.16 259 MET A N 1
ATOM 2109 C CA . MET A 1 259 ? 5.304 32.720 -1.014 1.00 26.16 259 MET A CA 1
ATOM 2110 C C . MET A 1 259 ? 4.828 33.457 -2.278 1.00 26.16 259 MET A C 1
ATOM 2112 O O . MET A 1 259 ? 5.521 34.315 -2.802 1.00 26.16 259 MET A O 1
ATOM 2116 N N . LEU A 1 260 ? 3.556 33.255 -2.642 1.00 24.72 260 LEU A N 1
ATOM 2117 C CA . LEU A 1 260 ? 2.459 34.222 -2.436 1.00 24.72 260 LEU A CA 1
ATOM 2118 C C . LEU A 1 260 ? 1.141 33.623 -2.960 1.00 24.72 260 LEU A C 1
ATOM 2120 O O . LEU A 1 260 ? 1.102 32.960 -3.992 1.00 24.72 260 LEU A O 1
ATOM 2124 N N . TRP A 1 261 ? 0.064 33.820 -2.202 1.00 28.83 261 TRP A N 1
ATOM 2125 C CA . TRP A 1 261 ? -1.307 33.551 -2.636 1.00 28.83 261 TRP A CA 1
ATOM 2126 C C . TRP A 1 261 ? -1.674 34.447 -3.828 1.00 28.83 261 TRP A C 1
ATOM 2128 O O . TRP A 1 261 ? -1.403 35.643 -3.785 1.00 28.83 261 TRP A O 1
ATOM 2138 N N . GLY A 1 262 ? -2.375 33.901 -4.824 1.00 23.58 262 GLY A N 1
ATOM 2139 C CA . GLY A 1 262 ? -3.045 34.705 -5.848 1.00 23.58 262 GLY A CA 1
ATOM 2140 C C . GLY A 1 262 ? -3.262 33.964 -7.163 1.00 23.58 262 GLY A C 1
ATOM 2141 O O . GLY A 1 262 ? -2.326 33.780 -7.923 1.00 23.58 262 GLY A O 1
ATOM 2142 N N . SER A 1 263 ? -4.515 33.576 -7.406 1.00 26.25 263 SER A N 1
ATOM 2143 C CA . SER A 1 263 ? -5.176 33.547 -8.720 1.00 26.25 263 SER A CA 1
ATOM 2144 C C . SER A 1 263 ? -4.460 32.884 -9.908 1.00 26.25 263 SER A C 1
ATOM 2146 O O . SER A 1 263 ? -3.616 33.496 -10.546 1.00 26.25 263 SER A O 1
ATOM 2148 N N . CYS A 1 264 ? -4.917 31.687 -10.294 1.00 25.11 264 CYS A N 1
ATOM 2149 C CA . CYS A 1 264 ? -5.424 31.415 -11.652 1.00 25.11 264 CYS A CA 1
ATOM 2150 C C . CYS A 1 264 ? -5.854 29.948 -11.777 1.00 25.11 264 CYS A C 1
ATOM 2152 O O . CYS A 1 264 ? -5.043 29.030 -11.876 1.00 25.11 264 CYS A O 1
ATOM 2154 N N . ALA A 1 265 ? -7.168 29.745 -11.770 1.00 28.33 265 ALA A N 1
ATOM 2155 C CA . ALA A 1 265 ? -7.797 28.568 -12.337 1.00 28.33 265 ALA A CA 1
ATOM 2156 C C . ALA A 1 265 ? -7.856 28.744 -13.859 1.00 28.33 265 ALA A C 1
ATOM 2158 O O . ALA A 1 265 ? -8.368 29.765 -14.303 1.00 28.33 265 ALA A O 1
ATOM 2159 N N . ALA A 1 266 ? -7.358 27.770 -14.622 1.00 25.55 266 ALA A N 1
ATOM 2160 C CA . ALA A 1 266 ? -7.915 27.288 -15.893 1.00 25.55 266 ALA A CA 1
ATOM 2161 C C . ALA A 1 266 ? -6.868 26.468 -16.662 1.00 25.55 266 ALA A C 1
ATOM 2163 O O . ALA A 1 266 ? -5.681 26.763 -16.608 1.00 25.55 266 ALA A O 1
ATOM 2164 N N . LEU A 1 267 ? -7.380 25.505 -17.433 1.00 24.61 267 LEU A N 1
ATOM 2165 C CA . LEU A 1 267 ? -6.730 24.776 -18.528 1.00 24.61 267 LEU A CA 1
ATOM 2166 C C . LEU A 1 267 ? -5.759 23.659 -18.135 1.00 24.61 267 LEU A C 1
ATOM 2168 O O . LEU A 1 267 ? -4.574 23.881 -17.935 1.00 24.61 267 LEU A O 1
ATOM 2172 N N . LEU A 1 268 ? -6.290 22.432 -18.123 1.00 22.91 268 LEU A N 1
ATOM 2173 C CA . LEU A 1 268 ? -5.774 21.309 -18.922 1.00 22.91 268 LEU A CA 1
ATOM 2174 C C . LEU A 1 268 ? -6.712 20.103 -18.745 1.00 22.91 268 LEU A C 1
ATOM 2176 O O . LEU A 1 268 ? -6.521 19.242 -17.892 1.00 22.91 268 LEU A O 1
ATOM 2180 N N . TRP A 1 269 ? -7.774 20.110 -19.548 1.00 27.83 269 TRP A N 1
ATOM 2181 C CA . TRP A 1 269 ? -8.471 18.920 -20.029 1.00 27.83 269 TRP A CA 1
ATOM 2182 C C . TRP A 1 269 ? -8.551 19.083 -21.541 1.00 27.83 269 TRP A C 1
ATOM 2184 O O . TRP A 1 269 ? -9.416 19.816 -22.009 1.00 27.83 269 TRP A O 1
ATOM 2194 N N . LEU A 1 270 ? -7.604 18.472 -22.247 1.00 30.89 270 LEU A N 1
ATOM 2195 C CA . LEU A 1 270 ? -7.706 17.911 -23.595 1.00 30.89 270 LEU A CA 1
ATOM 2196 C C . LEU A 1 270 ? -6.589 16.869 -23.709 1.00 30.89 270 LEU A C 1
ATOM 2198 O O . LEU A 1 270 ? -5.448 17.210 -23.321 1.00 30.89 270 LEU A O 1
#

pLDDT: mean 82.62, std 21.41, range [22.91, 98.62]

Foldseek 3Di:
DAPDVQQDLLDLPPDRSCVVVPQPDDPDPDDDPQLPPPDDPSRSVVVDADDLLCLCQVDCLQLLLQCLLVCLLVCVQDDPPFDSDSQRSQQSVFVLLVVVCVVVVHDAPDDGGGCVQQVHPDQQDATGGPGDSVNSLSSLVSLLVSLVVLCVDPPHDDPLVNVLSVLSNLLSVLVVLLCVLVPVDDQWHDLVSLVSNLVSLSSNSVSLVVNCVSCVVVVGRHGDDDSSNVSSVVSNVVSPDDDTDTPPDPDDDDDDDDDDDDDDDDDDDD

Mean predicted aligned error: 9.22 Å

Sequence (270 aa):
MAGTAGYPFEDSGDVPAWTETLYQARPWSDDPPLSRSPYDQAAPEMLYKLDLFHLFKVGIGRDVAGSTCLLCRLGYFDYEGSRRNLAHRLCNAHKSFKLWCLAMHKSPGLRYFSPAFFNMKRLSDYAWSNSKGSDTMLLLGWLHWFVSARLQQEPPLPQEHKRLFRLLRSTIHHGQQIFDIAYSHPLWLARECGQSLYLHLTIFLNGYQMLARQALDMHMSFFALKPNTMGSGTFAVPFRHHRLWSLTLPYIHVTSTKMLWGSCAALLWL

Nearest PDB structures (foldseek):
  8f7n-assembly1_A-2  TM=4.433E-01  e=8.115E+00  Sinorhizobium meliloti
  5kk2-assembly1_F  TM=2.506E-01  e=1.364E+00  Rattus norvegicus

Secondary structure (DSSP, 8-state):
-TTSTT--TT--SSS-GGGGGTTSS-S-SS--GGGGSSS-SS-GGGG-PPPHHHHHIIIIIHHHHHHHHHHHHTTTT--TT---SHHHHHHHHHHHHHHHHHHTT---------TTTTT-SSTTS-------HHHHHHHHHHHHHHHHHHTTSSSPPPHHHHHHHHHHHHHHHHHHHHHHHHHHS-SB--HHHHHHHHHHHHHHHHHHHHHHHHHHHTT-------THHHHHHHTTGGGGT-S--B------------------------

Solvent-accessible surface area (backbone atoms only — not comparable to full-atom values): 16173 Å² total; per-residue (Å²): 93,65,61,41,95,92,12,57,48,83,55,77,56,101,74,32,64,29,61,76,44,57,84,77,63,79,95,60,96,64,86,54,79,74,59,73,51,97,78,48,90,92,51,41,70,72,73,71,68,79,58,70,64,58,48,35,41,77,34,57,47,15,38,60,41,14,44,58,58,54,43,30,75,72,48,78,40,67,53,91,96,54,67,89,50,66,59,52,18,30,44,43,45,37,52,54,49,51,52,49,27,60,76,68,77,48,88,74,88,73,91,73,50,42,48,72,44,24,60,33,90,49,90,73,41,57,28,28,41,79,57,55,56,70,46,35,54,50,47,37,53,47,48,36,49,52,39,54,52,52,75,74,38,84,77,75,62,57,71,71,56,45,51,51,38,52,42,51,32,52,22,41,51,27,55,48,50,36,50,54,55,66,68,73,46,67,64,51,55,55,69,70,57,46,52,49,38,40,50,26,48,51,50,23,54,54,30,50,54,50,49,29,51,52,29,47,77,70,76,35,66,47,61,74,94,52,71,57,61,38,64,64,48,59,67,43,60,65,75,78,80,64,88,82,61,76,51,83,69,88,78,79,87,77,81,89,73,86,87,80,92,77,89,84,91,80,90,88,89,129

Organism: Symbiodinium pilosum (NCBI:txid2952)